Protein AF-A0A0N4ZZH9-F1 (afdb_monomer)

InterPro domains:
  IPR056005 Domain of unknown function DUF7583 [PF24486] (102-173)
  IPR056006 Domain of unknown function DUF7584 [PF24488] (18-101)

Foldseek 3Di:
DDDDDDDDQDAPAEAADDAAKDKDWDADQDPDDPVRRCVLQQPKKWKFWWFQDPNGTHTDPDHTDIDRTIDIDHGWTKIKIWDWDQDPVRDTDIDIHIYTHHHPDPDDDDDDDDDDDDPVNDQDKDKDFQRPDRHHGDQWDDDDPDIDGCVVADCVQDDDPQWHHPNGIITGHGDDPDD

Mean predicted aligned error: 9.46 Å

Radius of gyration: 22.18 Å; Cα contacts (8 Å, |Δi|>4): 316; chains: 1; bounding box: 50×29×71 Å

Sequence (179 aa):
MLVEVAKSGGIKAKSLVKEGENKLSFKLVGQGSQDLINFYQGEKVLIKKMLYRNGKAEVKEENGIEASEDFIVSGYEILEISYKSLTTNRNYKDVKEVVFFGPVDKDIELEKHLINITAADVPYQLRCSYTKLDYAYLYEVKADDEVMEVKKLATDGAVVGNFRRSGDLVLYKPVDVYK

pLDDT: mean 81.06, std 15.25, range [26.48, 96.12]

Organism: Parastrongyloides trichosuri (NCBI:txid131310)

Secondary structure (DSSP, 8-state):
--PPP-SSSS--EEEEE-SSEEEEE-----SS-GGGTTTTTT--EEEEEEEEETTEEEE-SSPPEEESSEEEEESSEEEEEEEEEEPTTS-EEEEEEEEEEEESSSSPPPPPPP----TTSTT---EEETTSSSS----EEEETTEEEEGGGS-TEEEEETTEEEETTEEEEPPP----

Nearest PDB structures (foldseek):
  3bcf-assembly1_A  TM=3.889E-01  e=9.534E-01  Halothermothrix orenii H 168
  7jgt-assembly1_A  TM=3.362E-01  e=5.537E-01  Caldanaerobacter subterraneus subsp. tengcongensis MB4
  8q6t-assembly1_P  TM=2.395E-01  e=1.555E+00  Mus musculus
  4aq1-assembly2_A-3  TM=2.913E-01  e=3.328E+00  Geobacillus stearothermophilus
  7ndg-assembly1_H  TM=2.607E-01  e=3.917E+00  Mus musculus

Solvent-accessible surface area (backbone atoms only — not comparable to full-atom values): 10945 Å² total; per-residue (Å²): 137,87,80,80,93,69,97,63,80,57,77,73,44,79,45,69,42,66,87,44,80,43,82,44,77,58,74,60,63,47,85,90,50,82,87,29,49,60,71,44,64,75,48,62,32,43,35,33,54,29,32,32,52,98,94,40,61,41,79,49,99,64,88,59,47,78,35,50,46,57,52,76,40,76,33,64,40,28,35,39,41,29,38,74,42,77,42,98,84,76,44,76,42,85,43,80,45,32,37,32,32,36,58,74,57,91,80,72,83,73,89,82,81,87,78,90,83,53,84,84,52,69,59,55,58,52,70,45,59,35,63,80,42,53,62,41,57,56,60,63,50,74,56,94,92,47,75,43,57,46,86,78,43,48,50,86,48,51,73,56,89,64,34,27,14,48,70,55,37,39,31,44,57,58,51,81,72,85,125

Structure (mmCIF, N/CA/C/O backbone):
data_AF-A0A0N4ZZH9-F1
#
_entry.id   AF-A0A0N4ZZH9-F1
#
loop_
_atom_site.group_PDB
_atom_site.id
_atom_site.type_symbol
_atom_site.label_atom_i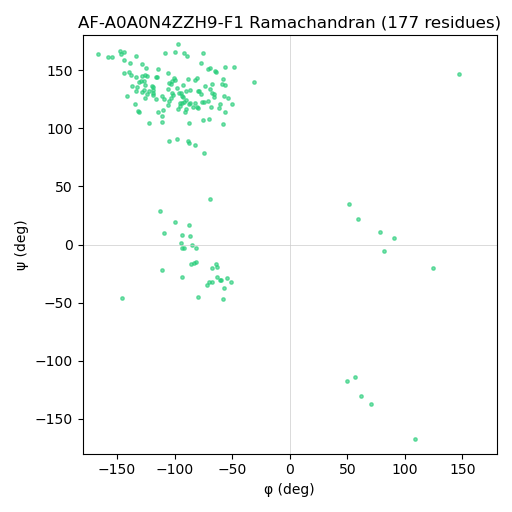d
_atom_site.label_alt_id
_atom_site.label_comp_id
_atom_site.label_asym_id
_atom_site.label_entity_id
_atom_site.label_seq_id
_atom_site.pdbx_PDB_ins_code
_atom_site.Cartn_x
_atom_site.Cartn_y
_atom_site.Cartn_z
_atom_site.occupancy
_atom_site.B_iso_or_equiv
_atom_site.auth_seq_id
_atom_site.auth_comp_id
_atom_site.auth_asym_id
_atom_site.auth_atom_id
_atom_site.pdbx_PDB_model_num
ATOM 1 N N . MET A 1 1 ? -18.854 -2.574 10.798 1.00 27.94 1 MET A N 1
ATOM 2 C CA . MET A 1 1 ? -18.577 -3.945 10.327 1.00 27.94 1 MET A CA 1
ATOM 3 C C . MET A 1 1 ? -17.226 -4.324 10.901 1.00 27.94 1 MET A C 1
ATOM 5 O O . MET A 1 1 ? -16.240 -3.743 10.489 1.00 27.94 1 MET A O 1
ATOM 9 N N . LEU A 1 2 ? -17.215 -5.170 11.929 1.00 30.42 2 LEU A N 1
ATOM 10 C CA . LEU A 1 2 ? -16.014 -5.696 12.582 1.00 30.42 2 LEU A CA 1
ATOM 11 C C . LEU A 1 2 ? -15.977 -7.175 12.214 1.00 30.42 2 LEU A C 1
ATOM 13 O O . LEU A 1 2 ? -16.827 -7.934 12.682 1.00 30.42 2 LEU A O 1
ATOM 17 N N . VAL A 1 3 ? -15.078 -7.546 11.303 1.00 30.09 3 VAL A N 1
ATOM 18 C CA . VAL A 1 3 ? -14.871 -8.946 10.928 1.00 30.09 3 VAL A CA 1
ATOM 19 C C . VAL A 1 3 ? -13.672 -9.482 11.693 1.00 30.09 3 VAL A C 1
ATOM 21 O O . VAL A 1 3 ? -12.640 -8.836 11.851 1.00 30.09 3 VAL A O 1
ATOM 24 N N . GLU A 1 4 ? -13.903 -10.673 12.216 1.00 30.67 4 GLU A N 1
ATOM 25 C CA . GLU A 1 4 ? -13.084 -11.471 13.102 1.00 30.67 4 GLU A CA 1
ATOM 26 C C . GLU A 1 4 ? -11.615 -11.636 12.689 1.00 30.67 4 GLU A C 1
ATOM 28 O O . GLU A 1 4 ? -11.218 -11.634 11.525 1.00 30.67 4 GLU A O 1
ATOM 33 N N . VAL A 1 5 ? -10.823 -11.837 13.736 1.00 42.22 5 VAL A N 1
ATOM 34 C CA . VAL A 1 5 ? -9.387 -12.082 13.782 1.00 42.22 5 VAL A CA 1
ATOM 35 C C . VAL A 1 5 ? -8.946 -13.194 12.823 1.00 42.22 5 VAL A C 1
ATOM 37 O O . VAL A 1 5 ? -9.275 -14.360 13.018 1.00 42.22 5 VAL A O 1
ATOM 40 N N . ALA A 1 6 ? -8.047 -12.861 11.894 1.00 26.48 6 ALA A N 1
ATOM 41 C CA . ALA A 1 6 ? -7.141 -13.825 11.275 1.00 26.48 6 ALA A CA 1
ATOM 42 C C . ALA A 1 6 ? -5.680 -13.405 11.492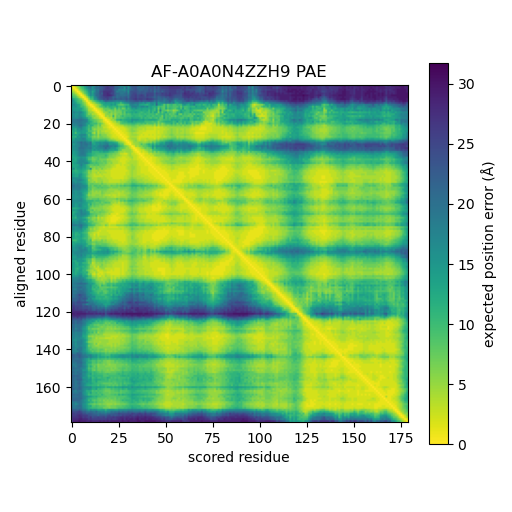 1.00 26.48 6 ALA A C 1
ATOM 44 O O . ALA A 1 6 ? -5.292 -12.248 11.305 1.00 26.48 6 ALA A O 1
ATOM 45 N N . LYS A 1 7 ? -4.866 -14.373 11.925 1.00 35.69 7 LYS A N 1
ATOM 46 C CA . LYS A 1 7 ? -3.406 -14.278 12.005 1.00 35.69 7 LYS A CA 1
ATOM 47 C C . LYS A 1 7 ? -2.833 -14.052 10.604 1.00 35.69 7 LYS A C 1
ATOM 49 O O . LYS A 1 7 ? -2.955 -14.932 9.761 1.00 35.69 7 LYS A O 1
ATOM 54 N N . SER A 1 8 ? -2.183 -12.910 10.401 1.00 35.81 8 SER A N 1
ATOM 55 C CA . SER A 1 8 ? -1.083 -12.612 9.458 1.00 35.81 8 SER A CA 1
ATOM 56 C C . SER A 1 8 ? -1.205 -11.159 8.991 1.00 35.81 8 SER A C 1
ATOM 58 O O . SER A 1 8 ? -2.308 -10.629 8.908 1.00 35.81 8 SER A O 1
ATOM 60 N N . GLY A 1 9 ? -0.077 -10.490 8.737 1.00 39.41 9 GLY A N 1
ATOM 61 C CA . GLY A 1 9 ? 0.004 -9.086 8.299 1.00 39.41 9 GLY A CA 1
ATOM 62 C C . GLY A 1 9 ? -0.512 -8.820 6.877 1.00 39.41 9 GLY A C 1
ATOM 63 O O . GLY A 1 9 ? 0.118 -8.078 6.132 1.00 39.41 9 GLY A O 1
ATOM 64 N N . GLY A 1 10 ? -1.605 -9.471 6.476 1.00 53.31 10 GLY A N 1
ATOM 65 C CA . GLY A 1 10 ? -2.299 -9.251 5.211 1.00 53.31 10 GLY A CA 1
ATOM 66 C C . GLY A 1 10 ? -3.425 -8.221 5.333 1.00 53.31 10 GLY A C 1
ATOM 67 O O . GLY A 1 10 ? -3.873 -7.890 6.431 1.00 53.31 10 GLY A O 1
ATOM 68 N N . ILE A 1 11 ? -3.891 -7.729 4.183 1.00 54.34 11 ILE A N 1
ATOM 69 C CA . ILE A 1 11 ? -5.072 -6.862 4.074 1.00 54.34 11 ILE A CA 1
ATOM 70 C C . ILE A 1 11 ? -6.289 -7.634 4.601 1.00 54.34 11 ILE A C 1
ATOM 72 O O . ILE A 1 11 ? -6.612 -8.703 4.085 1.00 54.34 11 ILE A O 1
ATOM 76 N N . LYS A 1 12 ? -6.954 -7.098 5.630 1.00 63.47 12 LYS A N 1
ATOM 77 C CA . LYS A 1 12 ? -8.096 -7.739 6.303 1.00 63.47 12 LYS A CA 1
ATOM 78 C C . LYS A 1 12 ? -9.440 -7.299 5.736 1.00 63.47 12 LYS A C 1
ATOM 80 O O . LYS A 1 12 ? -10.389 -8.076 5.753 1.00 63.47 12 LYS A O 1
ATOM 85 N N . ALA A 1 13 ? -9.508 -6.084 5.199 1.00 73.88 13 ALA A N 1
ATOM 86 C CA . ALA A 1 13 ? -10.702 -5.560 4.555 1.00 73.88 13 ALA A CA 1
ATOM 87 C C . ALA A 1 13 ? -10.352 -4.816 3.264 1.00 73.88 13 ALA A C 1
ATOM 89 O O . ALA A 1 13 ? -9.313 -4.161 3.162 1.00 73.88 13 ALA A O 1
ATOM 90 N N . LYS A 1 14 ? -11.243 -4.905 2.274 1.00 69.88 14 LYS A N 1
ATOM 91 C CA . LYS A 1 14 ? -11.172 -4.122 1.040 1.00 69.88 14 LYS A CA 1
ATOM 92 C C . LYS A 1 14 ? -12.392 -3.214 0.972 1.00 69.88 14 LYS A C 1
ATOM 94 O O . LYS A 1 14 ? -13.518 -3.702 1.026 1.00 69.88 14 LYS A O 1
ATOM 99 N N . SER A 1 15 ? -12.151 -1.920 0.821 1.00 78.06 15 SER A N 1
ATOM 100 C CA . SER A 1 15 ? -13.175 -0.926 0.521 1.00 78.06 15 SER A CA 1
ATOM 101 C C . SER A 1 15 ? -12.893 -0.326 -0.851 1.00 78.06 15 SER A C 1
ATOM 103 O O . SER A 1 15 ? -11.735 -0.195 -1.245 1.00 78.06 15 SER A O 1
ATOM 105 N N . LEU A 1 16 ? -13.943 -0.011 -1.601 1.00 78.00 16 LEU A N 1
ATOM 106 C CA . LEU A 1 16 ? -13.824 0.577 -2.931 1.00 78.00 16 LEU A CA 1
ATOM 107 C C . LEU A 1 16 ? -14.098 2.073 -2.827 1.00 78.00 16 LEU A C 1
ATOM 109 O O . LEU A 1 16 ? -15.122 2.471 -2.272 1.00 78.00 16 LEU A O 1
ATOM 113 N N . VAL A 1 17 ? -13.193 2.887 -3.359 1.00 78.25 17 VAL A N 1
ATOM 114 C CA . VAL A 1 17 ? -13.306 4.350 -3.353 1.00 78.25 17 VAL A CA 1
ATOM 115 C C . VAL A 1 17 ? -13.120 4.903 -4.760 1.00 78.25 17 VAL A C 1
ATOM 117 O O . VAL A 1 17 ? -12.503 4.264 -5.614 1.00 78.25 17 VAL A O 1
ATOM 120 N N . LYS A 1 18 ? -13.682 6.087 -5.015 1.00 74.31 18 LYS A N 1
ATOM 121 C CA . LYS A 1 18 ? -13.389 6.838 -6.240 1.00 74.31 18 LYS A CA 1
ATOM 122 C C . LYS A 1 18 ? -12.029 7.513 -6.104 1.00 74.31 18 LYS A C 1
ATOM 124 O O . LYS A 1 18 ? -11.580 7.784 -4.992 1.00 74.31 18 LYS A O 1
ATOM 129 N N . GLU A 1 19 ? -11.400 7.816 -7.231 1.00 73.38 19 GLU A N 1
ATOM 130 C CA . GLU A 1 19 ? -10.203 8.650 -7.240 1.00 73.38 19 GLU A CA 1
ATOM 131 C C . GLU A 1 19 ? -10.502 10.035 -6.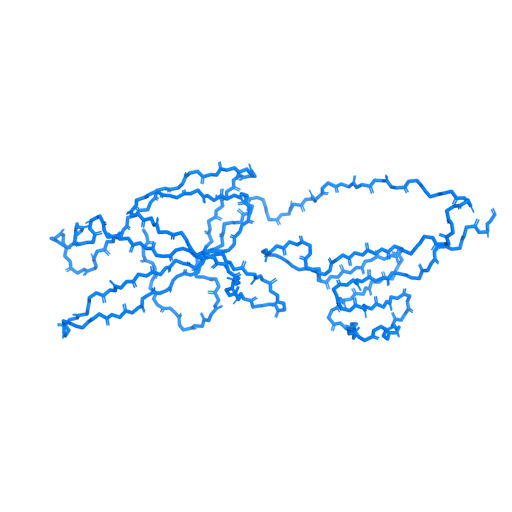632 1.00 73.38 19 GLU A C 1
ATOM 133 O O . GLU A 1 19 ? -11.565 10.611 -6.876 1.00 73.38 19 GLU A O 1
ATOM 138 N N . GLY A 1 20 ? -9.581 10.545 -5.809 1.00 77.88 20 GLY A N 1
ATOM 139 C CA . GLY A 1 20 ? -9.734 11.801 -5.067 1.00 77.88 20 GLY A CA 1
ATOM 140 C C . GLY A 1 20 ? -9.935 11.618 -3.559 1.00 77.88 20 GLY A C 1
ATOM 141 O O . GLY A 1 20 ? -9.689 10.549 -2.999 1.00 77.88 20 GLY A O 1
ATOM 142 N N . GLU A 1 21 ? -10.342 12.687 -2.878 1.00 84.94 21 GLU A N 1
ATOM 143 C CA . GLU A 1 21 ? -10.548 12.680 -1.427 1.00 84.94 21 GLU A CA 1
ATOM 144 C C . GLU A 1 21 ? -11.921 12.115 -1.062 1.00 84.94 21 GLU A C 1
ATOM 146 O O . GLU A 1 21 ? -12.963 12.635 -1.464 1.00 84.94 21 GLU A O 1
ATOM 151 N N . ASN A 1 22 ? -11.925 11.051 -0.260 1.00 84.75 22 ASN A N 1
ATOM 152 C CA . ASN A 1 22 ? -13.138 10.408 0.224 1.00 84.75 22 ASN A CA 1
ATOM 153 C C . ASN A 1 22 ? -13.211 10.577 1.743 1.00 84.75 22 ASN A C 1
ATOM 155 O O . ASN A 1 22 ? -12.390 10.020 2.473 1.00 84.75 22 ASN A O 1
ATOM 159 N N . LYS A 1 23 ? -14.200 11.334 2.231 1.00 89.44 23 LYS A N 1
ATOM 160 C CA . LYS A 1 23 ? -14.500 11.396 3.665 1.00 89.44 23 LYS A CA 1
ATOM 161 C C . LYS A 1 23 ? -15.234 10.119 4.073 1.00 89.44 23 LYS A C 1
ATOM 163 O O . LYS A 1 23 ? -16.291 9.816 3.521 1.00 89.44 23 LYS A O 1
ATOM 168 N N . LEU A 1 24 ? -14.686 9.395 5.041 1.00 87.81 24 LEU A N 1
ATOM 169 C CA . LEU A 1 24 ? -15.258 8.161 5.564 1.00 87.81 24 LEU A CA 1
ATOM 170 C C . LEU A 1 24 ? -15.565 8.304 7.046 1.00 87.81 24 LEU A C 1
ATOM 172 O O . LEU A 1 24 ? -14.737 8.793 7.811 1.00 87.81 24 LEU A O 1
ATOM 176 N N . SER A 1 25 ? -16.736 7.807 7.430 1.00 86.75 25 SER A N 1
ATOM 177 C CA . SER A 1 25 ? -17.152 7.692 8.822 1.00 86.75 25 SER A CA 1
ATOM 178 C C . SER A 1 25 ? -16.993 6.253 9.296 1.00 86.75 25 SER A C 1
ATOM 180 O O . SER A 1 25 ? -17.306 5.304 8.569 1.00 86.75 25 SER A O 1
ATOM 182 N N . PHE A 1 26 ? -16.548 6.074 10.533 1.00 86.06 26 PHE A N 1
ATOM 183 C CA . PHE A 1 26 ? -16.433 4.778 11.184 1.00 86.06 26 PHE A CA 1
ATOM 184 C C . PHE A 1 26 ? -17.010 4.829 12.600 1.00 86.06 26 PHE A C 1
ATOM 186 O O . PHE A 1 26 ? -17.205 5.886 13.193 1.00 86.06 26 PHE A O 1
ATOM 193 N N . LYS A 1 27 ? -17.300 3.649 13.149 1.00 85.25 27 LYS A N 1
ATOM 194 C CA . LYS A 1 27 ? -17.727 3.490 14.539 1.00 85.25 27 LYS A CA 1
ATOM 195 C C . LYS A 1 27 ? -17.101 2.231 15.119 1.00 85.25 27 LYS A C 1
ATOM 197 O O . LYS A 1 27 ? -17.260 1.148 14.552 1.00 85.25 27 LYS A O 1
ATOM 202 N N . LEU A 1 28 ? -16.438 2.371 16.265 1.00 83.50 28 LEU A N 1
ATOM 203 C CA . LEU A 1 28 ? -16.031 1.237 17.087 1.00 83.50 28 LEU A CA 1
ATOM 204 C C . LEU A 1 28 ? -17.246 0.713 17.858 1.00 83.50 28 LEU A C 1
ATOM 206 O O . LEU A 1 28 ? -17.963 1.476 18.503 1.00 83.50 28 LEU A O 1
ATOM 210 N N . VAL A 1 29 ? -17.488 -0.594 17.782 1.00 81.06 29 VAL A N 1
ATOM 211 C CA . VAL A 1 29 ? -18.639 -1.245 18.422 1.00 81.06 29 VAL A CA 1
ATOM 212 C C . VAL A 1 29 ? -18.124 -2.377 19.301 1.00 81.06 29 VAL A C 1
ATOM 214 O O . VAL A 1 29 ? -17.389 -3.242 18.825 1.00 81.06 29 VAL A O 1
ATOM 217 N N . GLY A 1 30 ? -18.498 -2.379 20.582 1.00 72.50 30 GLY A N 1
ATOM 218 C CA . GLY A 1 30 ? -18.202 -3.495 21.477 1.00 72.50 30 GLY A CA 1
ATOM 219 C C . GLY A 1 30 ? -19.025 -4.730 21.098 1.00 72.50 30 GLY A C 1
ATOM 220 O O . GLY A 1 30 ? -20.228 -4.628 20.862 1.00 72.50 30 GLY A O 1
ATOM 221 N N . GLN A 1 31 ? -18.393 -5.903 21.033 1.00 67.88 31 GLN A N 1
ATOM 222 C CA . GLN A 1 31 ? -19.112 -7.172 20.884 1.00 67.88 31 GLN A CA 1
ATOM 223 C C . GLN A 1 31 ? -19.656 -7.641 22.243 1.00 67.88 31 GLN A C 1
ATOM 225 O O . GLN A 1 31 ? -18.976 -7.505 23.257 1.00 67.88 31 GLN A O 1
ATOM 230 N N . GLY A 1 32 ? -20.852 -8.240 22.259 1.00 63.94 32 GLY A N 1
ATOM 231 C CA . GLY A 1 32 ? -21.341 -9.021 23.406 1.00 63.94 32 GLY A CA 1
ATOM 232 C C . GLY A 1 32 ? -22.692 -8.612 24.002 1.00 63.94 32 GLY A C 1
ATOM 233 O O . GLY A 1 32 ? -23.319 -9.456 24.633 1.00 63.94 32 GLY A O 1
ATOM 234 N N . SER A 1 33 ? -23.185 -7.385 23.786 1.00 63.88 33 SER A N 1
ATOM 235 C CA . SER A 1 33 ? -24.563 -6.975 24.133 1.00 63.88 33 SER A CA 1
ATOM 236 C C . SER A 1 33 ? -24.945 -5.634 23.486 1.00 63.88 33 SER A C 1
ATOM 238 O O . SER A 1 33 ? -24.073 -4.882 23.045 1.00 63.88 33 SER A O 1
ATOM 240 N N . GLN A 1 34 ? -26.246 -5.308 23.442 1.00 70.44 34 GLN A N 1
ATOM 241 C CA . GLN A 1 34 ? -26.728 -3.987 22.997 1.00 70.44 34 GLN A CA 1
ATOM 242 C C . GLN A 1 34 ? -26.176 -2.840 23.858 1.00 70.44 34 GLN A C 1
ATOM 244 O O . GLN A 1 34 ? -25.918 -1.758 23.333 1.00 70.44 34 GLN A O 1
ATOM 249 N N . ASP A 1 35 ? -25.910 -3.092 25.141 1.00 74.25 35 ASP A N 1
ATOM 250 C CA . ASP A 1 35 ? -25.397 -2.089 26.083 1.00 74.25 35 ASP A CA 1
ATOM 251 C C . ASP A 1 35 ? -23.962 -1.637 25.756 1.00 74.25 35 ASP A C 1
ATOM 253 O O . ASP A 1 35 ? -23.535 -0.557 26.158 1.00 74.25 35 ASP A O 1
ATOM 257 N N . LEU A 1 36 ? -23.210 -2.437 24.991 1.00 74.62 36 LEU A N 1
ATOM 258 C CA . LEU A 1 36 ? -21.816 -2.158 24.628 1.00 74.62 36 LEU A CA 1
ATOM 259 C C . LEU A 1 36 ? -21.663 -1.443 23.276 1.00 74.62 36 LEU A C 1
ATOM 261 O O . LEU A 1 36 ? -20.542 -1.130 22.864 1.00 74.62 36 LEU A O 1
ATOM 265 N N . ILE A 1 37 ? -22.770 -1.132 22.590 1.00 79.00 37 ILE A N 1
ATOM 266 C CA . ILE A 1 37 ? -22.753 -0.487 21.264 1.00 79.00 37 ILE A CA 1
ATOM 267 C C . ILE A 1 37 ? -22.076 0.891 21.286 1.00 79.00 37 ILE A C 1
ATOM 269 O O . ILE A 1 37 ? -21.480 1.295 20.286 1.00 79.00 37 ILE A O 1
ATOM 273 N N . ASN A 1 38 ? -22.154 1.601 22.413 1.00 83.12 38 ASN A N 1
ATOM 274 C CA . ASN A 1 38 ? -21.557 2.927 22.593 1.00 83.12 38 ASN A CA 1
ATOM 275 C C . ASN A 1 38 ? -20.348 2.914 23.540 1.00 83.12 38 ASN A C 1
ATOM 277 O O . ASN A 1 38 ? -19.854 3.975 23.901 1.00 83.12 38 ASN A O 1
ATOM 281 N N . PHE A 1 39 ? -19.850 1.735 23.931 1.00 83.25 39 PHE A N 1
ATOM 282 C CA . PHE A 1 39 ? -18.738 1.619 24.880 1.00 83.25 39 PHE A CA 1
ATOM 283 C C . PHE A 1 39 ? -17.476 2.363 24.410 1.00 83.25 39 PHE A C 1
ATOM 285 O O . PHE A 1 39 ? -16.788 2.975 25.215 1.00 83.25 39 PHE A O 1
ATOM 292 N N . TYR A 1 40 ? -17.202 2.337 23.103 1.00 85.38 40 TYR A N 1
ATOM 293 C CA . TYR A 1 40 ? -16.061 3.014 22.476 1.00 85.38 40 TYR A CA 1
ATOM 294 C C . TYR A 1 40 ? -16.440 4.355 21.825 1.00 85.38 40 TYR A C 1
ATOM 296 O O . TYR A 1 40 ? -15.744 4.831 20.930 1.00 85.38 40 TYR A O 1
ATOM 304 N N . GLN A 1 41 ? -17.573 4.954 22.198 1.00 86.69 41 GLN A N 1
ATOM 305 C CA . GLN A 1 41 ? -17.991 6.220 21.601 1.00 86.69 41 GLN A CA 1
ATOM 306 C C . GLN A 1 41 ? -17.010 7.342 21.974 1.00 86.69 41 GLN A C 1
ATOM 308 O O . GLN A 1 41 ? -16.741 7.570 23.149 1.00 86.69 41 GLN A O 1
ATOM 313 N N . GLY A 1 42 ? -16.493 8.048 20.965 1.00 86.00 42 GLY A N 1
ATOM 314 C CA . GLY A 1 42 ? -15.511 9.125 21.137 1.00 86.00 42 GLY A CA 1
ATOM 315 C C . GLY A 1 42 ? -14.060 8.655 21.284 1.00 86.00 42 GLY A C 1
ATOM 316 O O . GLY A 1 42 ? -13.156 9.490 21.287 1.00 86.00 42 GLY A O 1
ATOM 317 N N . GLU A 1 43 ? -13.815 7.344 21.361 1.00 89.12 43 GLU A N 1
ATOM 318 C CA . GLU A 1 43 ? -12.460 6.798 21.406 1.00 89.12 43 GLU A CA 1
ATOM 319 C C . GLU A 1 43 ? -11.730 7.030 20.086 1.00 89.12 43 GLU A C 1
ATOM 321 O O . GLU A 1 43 ? -12.286 6.869 18.997 1.00 89.12 43 GLU A O 1
ATOM 326 N N . LYS A 1 44 ? -10.455 7.403 20.193 1.00 93.25 44 LYS A N 1
ATOM 327 C CA . LYS A 1 44 ? -9.611 7.663 19.032 1.00 93.25 44 LYS A CA 1
ATOM 328 C C . LYS A 1 44 ? -8.932 6.389 18.552 1.00 93.25 44 LYS A C 1
ATOM 330 O O . LYS A 1 44 ? -8.439 5.582 19.340 1.00 93.25 44 LYS A O 1
ATOM 335 N N . VAL A 1 45 ? -8.828 6.266 17.238 1.00 94.06 45 VAL A N 1
ATOM 336 C CA . VAL A 1 45 ? -7.987 5.287 16.556 1.00 94.06 45 VAL A CA 1
ATOM 337 C C . VAL A 1 45 ? -6.771 5.987 15.971 1.00 94.06 45 VAL A C 1
ATOM 339 O O . VAL A 1 45 ? -6.855 7.141 15.552 1.00 94.06 45 VAL A O 1
ATOM 342 N N . LEU A 1 46 ? -5.650 5.276 15.917 1.00 96.12 46 LEU A N 1
ATOM 343 C CA . LEU A 1 46 ? -4.453 5.693 15.201 1.00 96.12 46 LEU A CA 1
ATOM 344 C C . LEU A 1 46 ? -4.460 5.060 13.810 1.00 96.12 46 LEU A C 1
ATOM 346 O O . LEU A 1 46 ? -4.474 3.834 13.685 1.00 96.12 46 LEU A O 1
ATOM 350 N N . ILE A 1 47 ? -4.413 5.904 12.786 1.00 95.31 47 ILE A N 1
ATOM 351 C CA . ILE A 1 47 ? -4.423 5.534 11.372 1.00 95.31 47 ILE A CA 1
ATOM 352 C C . ILE A 1 47 ? -3.040 5.813 10.791 1.00 95.31 47 ILE A C 1
ATOM 354 O O . ILE A 1 47 ? -2.537 6.933 10.890 1.00 95.31 47 ILE A O 1
ATOM 358 N N . LYS A 1 48 ? -2.418 4.808 10.174 1.00 95.75 48 LYS A N 1
ATOM 359 C CA . LYS A 1 48 ? -1.128 4.941 9.483 1.00 95.75 48 LYS A CA 1
ATOM 360 C C . LYS A 1 48 ? -1.219 4.433 8.058 1.00 95.75 48 LYS A C 1
ATOM 362 O O . LYS A 1 48 ? -1.822 3.387 7.822 1.00 95.75 48 LYS A O 1
ATOM 367 N N . LYS A 1 49 ? -0.568 5.122 7.121 1.00 95.50 49 LYS A N 1
ATOM 368 C CA . LYS A 1 49 ? -0.433 4.616 5.754 1.00 95.50 49 LYS A CA 1
ATOM 369 C C . LYS A 1 49 ? 0.528 3.439 5.704 1.00 95.50 49 LYS A 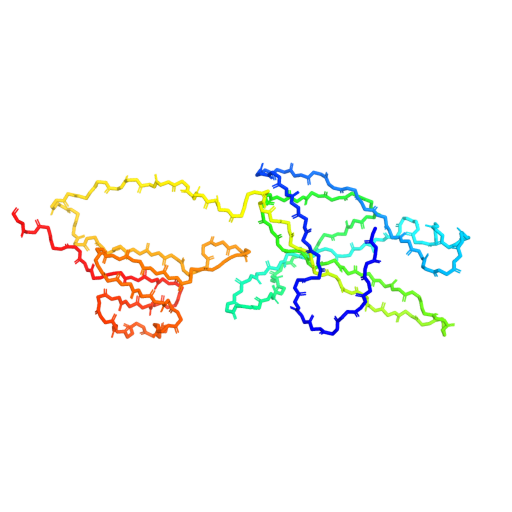C 1
ATOM 371 O O . LYS A 1 49 ? 1.464 3.324 6.500 1.00 95.50 49 LYS A O 1
ATOM 376 N N . MET A 1 50 ? 0.285 2.559 4.747 1.00 95.00 50 MET A N 1
ATOM 377 C CA . MET A 1 50 ? 1.109 1.395 4.472 1.00 95.00 50 MET A CA 1
ATOM 378 C C . MET A 1 50 ? 1.568 1.382 3.016 1.00 95.00 50 MET A C 1
ATOM 380 O O . MET A 1 50 ? 0.890 1.881 2.119 1.00 95.00 50 MET A O 1
ATOM 384 N N . LEU A 1 51 ? 2.719 0.756 2.802 1.00 93.62 51 LEU A N 1
ATOM 385 C CA . LEU A 1 51 ? 3.306 0.446 1.510 1.00 93.62 51 LEU A CA 1
ATOM 386 C C . LEU A 1 51 ? 3.036 -1.019 1.170 1.00 93.62 51 LEU A C 1
ATOM 388 O O . LEU A 1 51 ? 3.115 -1.874 2.047 1.00 93.62 51 LEU A O 1
ATOM 392 N N . TYR A 1 52 ? 2.786 -1.336 -0.098 1.00 91.12 52 TYR A N 1
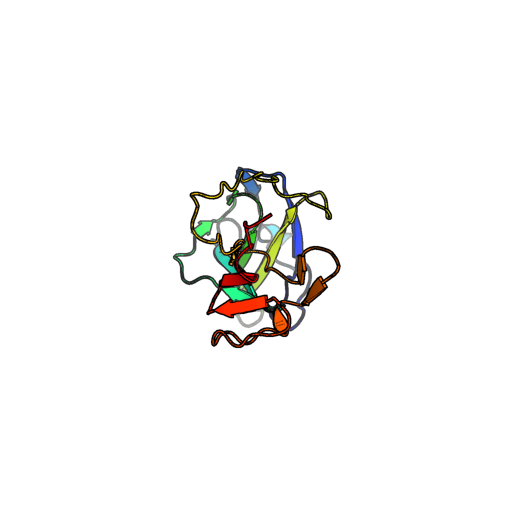ATOM 393 C CA . TYR A 1 52 ? 2.676 -2.708 -0.584 1.00 91.12 52 TYR A CA 1
ATOM 394 C C . TYR A 1 52 ? 3.852 -3.063 -1.481 1.00 91.12 52 TYR A C 1
ATOM 396 O O . TYR A 1 52 ? 3.993 -2.547 -2.593 1.00 91.12 52 TYR A O 1
ATOM 404 N N . ARG A 1 53 ? 4.718 -3.952 -1.002 1.00 84.88 53 ARG A N 1
ATOM 405 C CA . ARG A 1 53 ? 5.967 -4.326 -1.669 1.00 84.88 53 ARG A CA 1
ATOM 406 C C . ARG A 1 53 ? 6.146 -5.830 -1.594 1.00 84.88 53 ARG A C 1
ATOM 408 O O . ARG A 1 53 ? 5.929 -6.430 -0.549 1.00 84.88 53 ARG A O 1
ATOM 415 N N . ASN A 1 54 ? 6.557 -6.452 -2.700 1.00 77.56 54 ASN A N 1
ATOM 416 C CA . ASN A 1 54 ? 6.897 -7.881 -2.735 1.00 77.56 54 ASN A CA 1
ATOM 417 C C . ASN A 1 54 ? 5.798 -8.796 -2.144 1.00 77.56 54 ASN A C 1
ATOM 419 O O . ASN A 1 54 ? 6.095 -9.791 -1.484 1.00 77.56 54 ASN A O 1
ATOM 423 N N . GLY A 1 55 ? 4.525 -8.440 -2.337 1.00 79.56 55 GLY A N 1
ATOM 424 C CA . GLY A 1 55 ? 3.388 -9.194 -1.802 1.00 79.56 55 GLY A CA 1
ATOM 425 C C . GLY A 1 55 ? 3.084 -8.978 -0.312 1.00 79.56 55 GLY A C 1
ATOM 426 O O . GLY A 1 55 ? 2.304 -9.741 0.255 1.00 79.56 55 GLY A O 1
ATOM 427 N N . LYS A 1 56 ? 3.697 -7.983 0.343 1.00 86.06 56 LYS A N 1
ATOM 428 C CA . LYS A 1 56 ? 3.499 -7.672 1.768 1.00 86.06 56 LYS A CA 1
ATOM 429 C C . LYS A 1 56 ? 3.157 -6.201 1.979 1.00 86.06 56 LYS A C 1
ATOM 431 O O . LYS A 1 56 ? 3.665 -5.339 1.267 1.00 86.06 56 LYS A O 1
ATOM 436 N N . ALA A 1 57 ? 2.302 -5.936 2.966 1.00 90.00 57 ALA A N 1
ATOM 437 C CA . ALA A 1 57 ? 1.994 -4.589 3.428 1.00 90.00 57 ALA A CA 1
ATOM 438 C C . ALA A 1 57 ? 2.892 -4.222 4.620 1.00 90.00 57 ALA A C 1
ATOM 440 O O . ALA A 1 57 ? 2.987 -4.986 5.581 1.00 90.00 57 ALA A O 1
ATOM 441 N N . GLU A 1 58 ? 3.523 -3.054 4.569 1.00 92.94 58 GLU A N 1
ATOM 442 C CA . GLU A 1 58 ? 4.451 -2.549 5.586 1.00 92.94 58 GLU A CA 1
ATOM 443 C C . GLU A 1 58 ? 4.048 -1.133 6.000 1.00 92.94 58 GLU A C 1
ATOM 445 O O . GLU A 1 58 ? 3.620 -0.342 5.166 1.00 92.94 58 GLU A O 1
ATOM 450 N N . VAL A 1 59 ? 4.147 -0.799 7.287 1.00 93.62 59 VAL A N 1
ATOM 451 C CA . VAL A 1 59 ? 3.791 0.544 7.772 1.00 93.62 59 VAL A CA 1
ATOM 452 C C . VAL A 1 59 ? 4.789 1.560 7.224 1.00 93.62 59 VAL A C 1
ATOM 454 O O . VAL A 1 59 ? 5.997 1.372 7.347 1.00 93.62 59 VAL A O 1
ATOM 457 N N . LYS A 1 60 ? 4.280 2.646 6.642 1.00 92.69 60 LYS A N 1
ATOM 458 C CA . LYS A 1 60 ? 5.104 3.756 6.170 1.00 92.69 60 LYS A CA 1
ATOM 459 C C . LYS A 1 60 ? 5.615 4.557 7.369 1.00 92.69 60 LYS A C 1
ATOM 461 O O . LYS A 1 60 ? 4.864 4.822 8.310 1.00 92.69 60 LYS A O 1
ATOM 466 N N . GLU A 1 61 ? 6.889 4.936 7.345 1.00 90.50 61 GLU A N 1
ATOM 467 C CA . GLU A 1 61 ? 7.498 5.761 8.393 1.00 90.50 61 GLU A CA 1
ATOM 468 C C . GLU A 1 61 ? 7.035 7.218 8.278 1.00 90.50 61 GLU A C 1
ATOM 470 O O . GLU A 1 61 ? 7.724 8.087 7.754 1.00 90.50 61 GLU A O 1
ATOM 475 N N . GLU A 1 62 ? 5.826 7.480 8.760 1.00 90.38 62 GLU A N 1
ATOM 476 C CA . GLU A 1 62 ? 5.244 8.814 8.853 1.00 90.38 62 GLU A CA 1
ATOM 477 C C . GLU A 1 62 ? 4.389 8.954 10.119 1.00 90.38 62 GLU A C 1
ATOM 479 O O . GLU A 1 62 ? 4.045 7.972 10.794 1.00 90.38 62 GLU A O 1
ATOM 484 N N . ASN A 1 63 ? 4.058 10.199 10.460 1.00 91.69 63 ASN A N 1
ATOM 485 C CA . ASN A 1 63 ? 3.146 10.476 11.560 1.00 91.69 63 ASN A CA 1
ATOM 486 C C . ASN A 1 63 ? 1.755 9.941 11.210 1.00 91.69 63 ASN A C 1
ATOM 488 O O . ASN A 1 63 ? 1.222 10.227 10.142 1.00 91.69 63 ASN A O 1
ATOM 492 N N . GLY A 1 64 ? 1.174 9.166 12.124 1.00 92.00 64 GLY A N 1
ATOM 493 C CA . GLY A 1 64 ? -0.205 8.719 11.983 1.00 92.00 64 GLY A CA 1
ATOM 494 C C . GLY A 1 64 ? -1.196 9.838 12.288 1.00 92.00 64 GLY A C 1
ATOM 495 O O . GLY A 1 64 ? -0.854 10.849 12.903 1.00 92.00 64 GLY A O 1
ATOM 496 N N . ILE A 1 65 ? -2.440 9.622 11.881 1.00 94.75 65 ILE A N 1
ATOM 497 C CA . ILE A 1 65 ? -3.564 10.511 12.163 1.00 94.75 65 ILE A CA 1
ATOM 498 C C . ILE A 1 65 ? -4.396 9.880 13.276 1.00 94.75 65 ILE A C 1
ATOM 500 O O . ILE A 1 65 ? -4.638 8.673 13.266 1.00 94.75 65 ILE A O 1
ATOM 504 N N . GLU A 1 66 ? -4.844 10.691 14.229 1.00 95.62 66 GLU A N 1
ATOM 505 C CA . GLU A 1 66 ? -5.848 10.275 15.203 1.00 95.62 66 GLU A CA 1
ATOM 506 C C . GLU A 1 66 ? -7.236 10.721 14.752 1.00 95.62 66 GLU A C 1
ATOM 508 O O . GLU A 1 66 ? -7.443 11.895 14.444 1.00 95.62 66 GLU A O 1
ATOM 513 N N . ALA A 1 67 ? -8.199 9.806 14.766 1.00 93.88 67 ALA A N 1
ATOM 514 C CA . ALA A 1 67 ? -9.591 10.098 14.442 1.00 93.88 67 ALA A CA 1
ATOM 515 C C . ALA A 1 67 ? -10.520 9.352 15.400 1.00 93.88 67 ALA A C 1
ATOM 517 O O . ALA A 1 67 ? -10.182 8.259 15.840 1.00 93.88 67 ALA A O 1
ATOM 518 N N . SER A 1 68 ? -11.685 9.912 15.719 1.00 90.94 68 SER A N 1
ATOM 519 C CA . SER A 1 68 ? -12.697 9.255 16.567 1.00 90.94 68 SER A CA 1
ATOM 520 C C . SER A 1 68 ? -13.963 8.848 15.812 1.00 90.94 68 SER A C 1
ATOM 522 O O . SER A 1 68 ? -14.692 7.976 16.274 1.00 90.94 68 SER A O 1
ATOM 524 N N . GLU A 1 69 ? -14.236 9.472 14.664 1.00 86.12 69 GLU A N 1
ATOM 525 C CA . GLU A 1 69 ? -15.479 9.264 13.904 1.00 86.12 69 GLU A CA 1
ATOM 526 C C . GLU A 1 69 ? -15.250 9.351 12.397 1.00 86.12 69 GLU A C 1
ATOM 528 O O . GLU A 1 69 ? -15.696 8.480 11.660 1.00 86.12 69 GLU A O 1
ATOM 533 N N . ASP A 1 70 ? -14.518 10.370 11.940 1.00 89.38 70 ASP A N 1
ATOM 534 C CA . ASP A 1 70 ? -14.303 10.642 10.522 1.00 89.38 70 ASP A CA 1
ATOM 535 C C . ASP A 1 70 ? -12.816 10.741 10.179 1.00 89.38 70 ASP A C 1
ATOM 537 O O . ASP A 1 70 ? -12.024 11.282 10.953 1.00 89.38 70 ASP A O 1
ATOM 541 N N . PHE A 1 71 ? -12.448 10.303 8.976 1.00 92.81 71 PHE A N 1
ATOM 542 C CA . PHE A 1 71 ? -11.139 10.570 8.379 1.00 92.81 71 PHE A CA 1
ATOM 543 C C . PHE A 1 71 ? -11.246 10.694 6.855 1.00 92.81 71 PHE A C 1
ATOM 545 O O . PHE A 1 71 ? -12.272 10.369 6.254 1.00 92.81 71 PHE A O 1
ATOM 552 N N . ILE A 1 72 ? -10.187 11.208 6.231 1.00 90.31 72 ILE A N 1
ATOM 553 C CA . ILE A 1 72 ? -10.094 11.379 4.780 1.00 90.31 72 ILE A CA 1
ATOM 554 C C . ILE A 1 72 ? -9.153 10.317 4.223 1.00 90.31 72 ILE A C 1
ATOM 556 O O . ILE A 1 72 ? -8.064 10.115 4.757 1.00 90.31 72 ILE A O 1
ATOM 560 N N . VAL A 1 73 ? -9.587 9.682 3.138 1.00 89.94 73 VAL A N 1
ATOM 561 C CA . VAL A 1 73 ? -8.772 8.797 2.306 1.00 89.94 73 VAL A CA 1
ATOM 562 C C . VAL A 1 73 ? -8.417 9.529 1.019 1.00 89.94 73 VAL A C 1
ATOM 564 O O . VAL A 1 73 ? -9.313 9.988 0.306 1.00 89.94 73 VAL A O 1
ATOM 567 N N . SER A 1 74 ? -7.124 9.644 0.721 1.00 87.19 74 SER 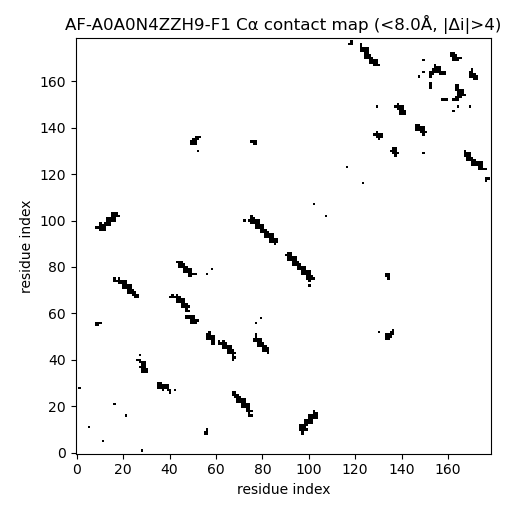A N 1
ATOM 568 C CA . SER A 1 74 ? -6.625 10.359 -0.462 1.00 87.19 74 SER A CA 1
ATOM 569 C C . SER A 1 74 ? -6.332 9.382 -1.603 1.00 87.19 74 SER A C 1
ATOM 571 O O . SER A 1 74 ? -5.222 8.870 -1.729 1.00 87.19 74 SER A O 1
ATOM 573 N N . GLY A 1 75 ? -7.327 9.138 -2.457 1.00 86.38 75 GLY A N 1
ATOM 574 C CA . GLY A 1 75 ? -7.227 8.216 -3.586 1.00 86.38 75 GLY A CA 1
ATOM 575 C C . GLY A 1 75 ? -7.155 6.758 -3.138 1.00 86.38 75 GLY A C 1
ATOM 576 O O . GLY A 1 75 ? -7.906 6.334 -2.262 1.00 86.38 75 GLY A O 1
ATOM 577 N N . TYR A 1 76 ? -6.270 5.983 -3.764 1.00 90.50 76 TYR A N 1
ATOM 578 C CA . TYR A 1 76 ? -6.058 4.587 -3.392 1.00 90.50 76 TYR A CA 1
ATOM 579 C C . TYR A 1 76 ? -4.916 4.474 -2.390 1.00 90.50 76 TYR A C 1
ATOM 581 O O . TYR A 1 76 ? -3.815 4.966 -2.632 1.00 90.50 76 TYR A O 1
ATOM 589 N N . GLU A 1 77 ? -5.164 3.807 -1.269 1.00 93.25 77 GLU A N 1
ATOM 590 C CA . GLU A 1 77 ? -4.175 3.642 -0.206 1.00 93.25 77 GLU A CA 1
ATOM 591 C C . GLU A 1 77 ? -4.491 2.438 0.683 1.00 93.25 77 GLU A C 1
ATOM 593 O O . GLU A 1 77 ? -5.606 1.913 0.712 1.00 93.25 77 GLU A O 1
ATOM 598 N N . ILE A 1 78 ? -3.475 1.976 1.407 1.00 94.38 78 ILE A N 1
ATOM 599 C CA . ILE A 1 78 ? -3.604 0.927 2.416 1.00 94.38 78 ILE A CA 1
ATOM 600 C C . ILE A 1 78 ? -3.386 1.586 3.770 1.00 94.38 78 ILE A C 1
ATOM 602 O O . ILE A 1 78 ? -2.379 2.266 3.963 1.00 94.38 78 ILE A O 1
ATOM 606 N N . LEU A 1 79 ? -4.314 1.377 4.698 1.00 94.56 79 LEU A N 1
ATOM 607 C CA . LEU A 1 79 ? -4.273 1.961 6.033 1.00 94.56 79 LEU A CA 1
ATOM 608 C C . LEU A 1 79 ? -4.217 0.863 7.096 1.00 94.56 79 LEU A C 1
ATOM 610 O O . LEU A 1 79 ? -5.011 -0.076 7.060 1.00 94.56 79 LEU A O 1
ATOM 614 N N . GLU A 1 80 ? -3.313 1.003 8.063 1.00 95.19 80 GLU A N 1
ATOM 615 C CA . GLU A 1 80 ? -3.390 0.311 9.350 1.00 95.19 80 GLU A CA 1
ATOM 616 C C . GLU A 1 80 ? -4.171 1.200 10.320 1.00 95.19 80 GLU A C 1
ATOM 618 O O . GLU A 1 80 ? -3.735 2.301 10.653 1.00 95.19 80 GLU A O 1
ATOM 623 N N . ILE A 1 81 ? -5.318 0.712 10.782 1.00 93.50 81 ILE A N 1
ATOM 624 C CA . ILE A 1 81 ? -6.137 1.337 11.817 1.00 93.50 81 ILE A CA 1
ATOM 625 C C . ILE A 1 81 ? -5.906 0.563 13.109 1.00 93.50 81 ILE A C 1
ATOM 627 O O . ILE A 1 81 ? -6.050 -0.662 13.150 1.00 93.50 81 ILE A O 1
ATOM 631 N N . SER A 1 82 ? -5.537 1.267 14.174 1.00 93.25 82 SER A N 1
ATOM 632 C CA . SER A 1 82 ? -5.201 0.651 15.453 1.00 93.25 82 SER A CA 1
ATOM 633 C C . SER A 1 82 ? -5.856 1.352 16.635 1.00 93.25 82 SER A C 1
ATOM 635 O O . SER A 1 82 ? -6.020 2.570 16.637 1.00 93.25 82 SER A O 1
ATOM 637 N N . TYR A 1 83 ? -6.257 0.576 17.639 1.00 90.44 83 TYR A N 1
ATOM 638 C CA . TYR A 1 83 ? -6.909 1.078 18.849 1.00 90.44 83 TYR A CA 1
ATOM 639 C C . TYR A 1 83 ? -6.691 0.126 20.025 1.00 90.44 83 TYR A C 1
ATOM 641 O O . TYR A 1 83 ? -6.370 -1.051 19.841 1.00 90.44 83 TYR A O 1
ATOM 649 N N . LYS A 1 84 ? -6.886 0.620 21.249 1.00 88.62 84 LYS A N 1
ATOM 650 C CA . LYS A 1 84 ? -6.792 -0.200 22.460 1.00 88.62 84 LYS A CA 1
ATOM 651 C C . LYS A 1 84 ? -8.156 -0.773 22.817 1.00 88.62 84 LYS A C 1
ATOM 653 O O . LYS A 1 84 ? -9.062 -0.051 23.215 1.00 88.62 84 LYS A O 1
ATOM 658 N N . SER A 1 85 ? -8.290 -2.090 22.725 1.00 85.94 85 SER A N 1
ATOM 659 C CA . SER A 1 85 ? -9.491 -2.805 23.152 1.00 85.94 85 SER A CA 1
ATOM 660 C C . SER A 1 85 ? -9.354 -3.264 24.597 1.00 85.94 85 SER A C 1
ATOM 662 O O . SER A 1 85 ? -8.325 -3.816 24.991 1.00 85.94 85 SER A O 1
ATOM 664 N N . LEU A 1 86 ? -10.421 -3.101 25.375 1.00 82.56 86 LEU A N 1
ATOM 665 C CA . LEU A 1 86 ? -10.524 -3.649 26.724 1.00 82.56 86 LEU A CA 1
ATOM 666 C C . LEU A 1 86 ? -10.900 -5.130 26.628 1.00 82.56 86 LEU A C 1
ATOM 668 O O . LEU A 1 86 ? -11.806 -5.505 25.890 1.00 82.56 86 LEU A O 1
ATOM 672 N N . THR A 1 87 ? -10.189 -5.977 27.362 1.00 77.75 87 THR A N 1
ATOM 673 C CA . THR A 1 87 ? -10.467 -7.417 27.436 1.00 77.75 87 THR A CA 1
ATOM 674 C C . THR A 1 87 ? -11.253 -7.768 28.694 1.00 77.75 87 THR A C 1
ATOM 676 O O . THR A 1 87 ? -11.288 -6.998 29.654 1.00 77.75 87 THR A O 1
ATOM 679 N N . THR A 1 88 ? -11.822 -8.975 28.734 1.00 75.00 88 THR A N 1
ATOM 680 C CA . THR A 1 88 ? -12.604 -9.497 29.870 1.00 75.00 88 THR A CA 1
ATOM 681 C C . THR A 1 88 ? -11.847 -9.440 31.203 1.00 75.00 88 THR A C 1
ATOM 683 O O . THR A 1 88 ? -12.449 -9.235 32.252 1.00 75.00 88 THR A O 1
ATOM 686 N N . ASN A 1 89 ? -10.514 -9.520 31.163 1.00 82.25 89 ASN A N 1
ATOM 687 C CA . ASN A 1 89 ? -9.647 -9.441 32.343 1.00 82.25 89 ASN A CA 1
ATOM 688 C C . ASN A 1 89 ? -9.261 -7.998 32.715 1.00 82.25 89 ASN A C 1
ATOM 690 O O . ASN A 1 89 ? -8.286 -7.795 33.431 1.00 82.25 89 ASN A O 1
ATOM 694 N N . ARG A 1 90 ? -9.985 -6.995 32.198 1.00 79.50 90 ARG A N 1
ATOM 695 C CA . ARG A 1 90 ? -9.738 -5.553 32.394 1.00 79.50 90 ARG A CA 1
ATOM 696 C C . ARG A 1 90 ? -8.366 -5.063 31.920 1.00 79.50 90 ARG A C 1
ATOM 698 O O . ARG A 1 90 ? -7.908 -4.004 32.331 1.00 79.50 90 ARG A O 1
ATOM 705 N N . ASN A 1 91 ? -7.734 -5.807 31.017 1.00 84.62 91 ASN A N 1
ATOM 706 C CA . ASN A 1 91 ? -6.477 -5.412 30.391 1.00 84.62 91 ASN A CA 1
ATOM 707 C C . ASN A 1 91 ? -6.734 -4.827 29.008 1.00 84.62 91 ASN A C 1
ATOM 709 O O . ASN A 1 91 ? -7.561 -5.360 28.262 1.00 84.62 91 ASN A O 1
ATOM 713 N N . TYR A 1 92 ? -5.987 -3.787 28.649 1.00 84.31 92 TYR A N 1
ATOM 714 C CA . TYR A 1 92 ? -5.994 -3.245 27.296 1.00 84.31 92 TYR A CA 1
ATOM 715 C C . TYR A 1 92 ? -5.071 -4.046 26.380 1.00 84.31 92 TYR A C 1
ATOM 717 O O . TYR A 1 92 ? -3.985 -4.464 26.784 1.00 84.31 92 TYR A O 1
ATOM 725 N N . LYS A 1 93 ? -5.507 -4.248 25.138 1.00 88.56 93 LYS A N 1
ATOM 726 C CA . LYS A 1 93 ? -4.706 -4.836 24.064 1.00 88.56 93 LYS A CA 1
ATOM 727 C C . LYS A 1 93 ? -4.795 -3.975 22.820 1.00 88.56 93 LYS A C 1
ATOM 729 O O . LYS A 1 93 ? -5.880 -3.516 22.474 1.00 88.56 93 LYS A O 1
ATOM 734 N N . ASP A 1 94 ? -3.673 -3.818 22.134 1.00 89.50 94 ASP A N 1
ATOM 735 C CA . ASP A 1 94 ? -3.658 -3.179 20.827 1.00 89.50 94 ASP A CA 1
ATOM 736 C C . ASP A 1 94 ? -4.315 -4.101 19.797 1.00 89.50 94 ASP A C 1
ATOM 738 O O . ASP A 1 94 ? -3.927 -5.260 19.612 1.00 89.50 94 ASP A O 1
ATOM 742 N N . VAL A 1 95 ? -5.335 -3.573 19.134 1.00 89.56 95 VAL A N 1
ATOM 743 C CA . VAL A 1 95 ? -5.997 -4.181 17.987 1.00 89.56 95 VAL A CA 1
ATOM 744 C C . VAL A 1 95 ? -5.549 -3.426 16.748 1.00 89.56 95 VAL A C 1
ATOM 746 O O . VAL A 1 95 ? -5.417 -2.205 16.776 1.00 89.56 95 VAL A O 1
ATOM 749 N N . LYS A 1 96 ? -5.287 -4.166 15.670 1.00 91.75 96 LYS A N 1
ATOM 750 C CA . LYS A 1 96 ? -4.839 -3.628 14.386 1.00 91.75 96 LYS A CA 1
ATOM 751 C C . LYS A 1 96 ? -5.630 -4.240 13.243 1.00 91.75 96 LYS A C 1
ATOM 753 O O . LYS A 1 96 ? -5.736 -5.472 13.139 1.00 91.75 96 LYS A O 1
ATOM 758 N N . GLU A 1 97 ? -6.111 -3.387 12.357 1.00 89.94 97 GLU A N 1
ATOM 759 C CA . GLU A 1 97 ? -6.827 -3.759 11.149 1.00 89.94 97 GLU A CA 1
ATOM 760 C C . GLU A 1 97 ? -6.198 -3.077 9.939 1.00 89.94 97 GLU A C 1
ATOM 762 O O . GLU A 1 97 ? -5.932 -1.883 9.964 1.00 89.94 97 GLU A O 1
ATOM 767 N N . VAL A 1 98 ? -5.928 -3.855 8.891 1.00 92.19 98 VAL A N 1
ATOM 768 C CA . VAL A 1 98 ? -5.356 -3.341 7.646 1.00 92.19 98 VAL A CA 1
ATOM 769 C C . VAL A 1 98 ? -6.456 -3.307 6.602 1.00 92.19 98 VAL A C 1
ATOM 771 O O . VAL A 1 98 ? -7.021 -4.353 6.266 1.00 92.19 98 VAL A O 1
ATOM 774 N N . VAL A 1 99 ? -6.744 -2.119 6.084 1.00 91.62 99 VAL A N 1
ATOM 775 C CA . VAL A 1 99 ? -7.798 -1.884 5.099 1.00 91.62 99 VAL A CA 1
ATOM 776 C C . VAL A 1 99 ? -7.174 -1.344 3.821 1.00 91.62 99 VAL A C 1
ATOM 778 O O . VAL A 1 99 ? -6.417 -0.378 3.857 1.00 91.62 99 VAL A O 1
ATOM 781 N N . PHE A 1 100 ? -7.493 -1.958 2.684 1.00 92.00 100 PHE A N 1
ATOM 782 C CA . PHE A 1 100 ? -7.145 -1.419 1.373 1.00 92.00 100 PHE A CA 1
ATOM 783 C C . PHE A 1 100 ? -8.332 -0.650 0.799 1.00 92.00 100 PHE A C 1
ATOM 785 O O . PHE A 1 100 ? -9.377 -1.242 0.515 1.00 92.00 100 PHE A O 1
ATOM 792 N N . PHE A 1 101 ? -8.146 0.653 0.608 1.00 91.00 101 PHE A N 1
ATOM 793 C CA . PHE A 1 101 ? -9.042 1.520 -0.145 1.00 91.00 101 PHE A CA 1
ATOM 794 C C . PHE A 1 101 ? -8.600 1.486 -1.598 1.00 91.00 101 PHE A C 1
ATOM 796 O O . PHE A 1 101 ? -7.708 2.213 -2.023 1.00 91.00 101 PHE A O 1
ATOM 803 N N . GLY A 1 102 ? -9.164 0.531 -2.325 1.00 89.00 102 GLY A N 1
ATOM 804 C CA . GLY A 1 102 ? -8.808 0.271 -3.705 1.00 89.00 102 GLY A CA 1
ATOM 805 C C . GLY A 1 102 ? -9.762 0.932 -4.688 1.00 89.00 102 GLY A C 1
ATOM 806 O O . GLY A 1 102 ? -10.828 1.422 -4.307 1.00 89.00 102 GLY A O 1
ATOM 807 N N . PRO A 1 103 ? -9.412 0.872 -5.972 1.00 85.62 103 PRO A N 1
ATOM 808 C CA . PRO A 1 103 ? -10.309 1.308 -7.020 1.00 85.62 103 PRO A CA 1
ATOM 809 C C . PRO A 1 103 ? -11.572 0.468 -7.099 1.00 85.62 103 PRO A C 1
ATOM 811 O O . PRO A 1 103 ? -11.538 -0.737 -6.833 1.00 85.62 103 PRO A O 1
ATOM 814 N N . VAL A 1 104 ? -12.669 1.116 -7.502 1.00 81.12 104 VAL A N 1
ATOM 815 C CA . VAL A 1 104 ? -13.942 0.449 -7.814 1.00 81.12 104 VAL A CA 1
ATOM 816 C C . VAL A 1 104 ? -13.739 -0.591 -8.912 1.00 81.12 104 VAL A C 1
ATOM 818 O O . VAL A 1 104 ? -14.145 -1.744 -8.749 1.00 81.12 104 VAL A O 1
ATOM 821 N N . ASP A 1 105 ? -13.039 -0.200 -9.974 1.00 79.69 105 ASP A N 1
ATOM 822 C CA . ASP A 1 105 ? -12.683 -1.077 -11.079 1.00 79.69 105 ASP A CA 1
ATOM 823 C C . ASP A 1 105 ? -11.378 -1.816 -10.780 1.00 79.69 105 ASP A C 1
ATOM 825 O O . ASP A 1 105 ? -10.393 -1.238 -10.322 1.00 79.69 105 ASP A O 1
ATOM 829 N N . LYS A 1 106 ? -11.366 -3.130 -11.018 1.00 71.75 106 LYS A N 1
ATOM 830 C CA . LYS A 1 106 ? -10.156 -3.944 -10.814 1.00 71.75 106 LYS A CA 1
ATOM 831 C C . LYS A 1 106 ? -9.081 -3.638 -11.855 1.00 71.75 106 LYS A C 1
ATOM 833 O O . LYS A 1 106 ? -7.901 -3.697 -11.521 1.00 71.75 106 LYS A O 1
ATOM 838 N N . ASP A 1 107 ? -9.509 -3.297 -13.065 1.00 76.44 107 ASP A N 1
ATOM 839 C CA . ASP A 1 107 ? -8.650 -3.011 -14.205 1.00 76.44 107 ASP A CA 1
ATOM 840 C C . ASP A 1 107 ? -8.631 -1.500 -14.433 1.00 76.44 107 ASP A C 1
ATOM 842 O O . ASP A 1 107 ? -9.466 -0.945 -15.143 1.00 76.44 107 ASP A O 1
ATOM 846 N N . ILE A 1 108 ? -7.692 -0.822 -13.773 1.00 77.38 108 ILE A N 1
ATOM 847 C CA . ILE A 1 108 ? -7.425 0.592 -14.031 1.00 77.38 108 ILE A CA 1
ATOM 848 C C . ILE A 1 108 ? -6.309 0.710 -15.054 1.00 77.38 108 ILE A C 1
ATOM 850 O O . ILE A 1 108 ? -5.178 0.287 -14.808 1.00 77.38 108 ILE A O 1
ATOM 854 N N . GLU A 1 109 ? -6.609 1.371 -16.168 1.00 77.19 109 GLU A N 1
ATOM 855 C CA . GLU A 1 109 ? -5.575 1.912 -17.038 1.00 77.19 109 GLU A CA 1
ATOM 856 C C . GLU A 1 109 ? -5.068 3.233 -16.457 1.00 77.19 109 GLU A C 1
ATOM 858 O O . GLU A 1 109 ? -5.817 4.197 -16.308 1.00 77.19 109 GLU A O 1
ATOM 863 N N . LEU A 1 110 ? -3.779 3.275 -16.120 1.00 75.62 110 LEU A N 1
ATOM 864 C CA . LEU A 1 110 ? -3.112 4.527 -15.780 1.00 75.62 110 LEU A CA 1
ATOM 865 C C . LEU A 1 110 ? -2.981 5.402 -17.031 1.00 75.62 110 LEU A C 1
ATOM 867 O O . LEU A 1 110 ? -2.865 4.890 -18.148 1.00 75.62 110 LEU A O 1
ATOM 871 N N . GLU A 1 111 ? -2.944 6.719 -16.832 1.00 75.81 111 GLU A N 1
ATOM 872 C CA . GLU A 1 111 ? -2.765 7.676 -17.921 1.00 75.81 111 GLU A CA 1
ATOM 873 C C . GLU A 1 111 ? -1.512 7.341 -18.751 1.00 75.81 111 GLU A C 1
ATOM 875 O O . GLU A 1 111 ? -0.403 7.175 -18.228 1.00 75.81 111 GLU A O 1
ATOM 880 N N . LYS A 1 112 ? -1.704 7.203 -20.067 1.00 74.12 112 LYS A N 1
ATOM 881 C CA . LYS A 1 112 ? -0.630 6.898 -21.015 1.00 74.12 112 LYS A CA 1
ATOM 882 C C . LYS A 1 112 ? 0.069 8.195 -21.394 1.00 74.12 112 LYS A C 1
ATOM 884 O O . LYS A 1 112 ? -0.532 9.068 -22.012 1.00 74.12 112 LYS A O 1
ATOM 889 N N . HIS A 1 113 ? 1.357 8.294 -21.088 1.00 69.06 113 HIS A N 1
ATOM 890 C CA . HIS A 1 113 ? 2.187 9.395 -21.566 1.00 69.06 113 HIS A CA 1
ATOM 891 C C . HIS A 1 113 ? 2.932 8.976 -22.833 1.00 69.06 113 HIS A C 1
ATOM 893 O O . HIS A 1 113 ? 3.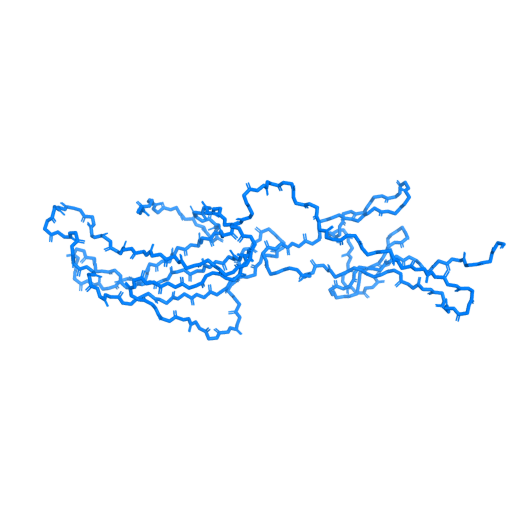730 8.039 -22.811 1.00 69.06 113 HIS A O 1
ATOM 899 N N . LEU A 1 114 ? 2.677 9.683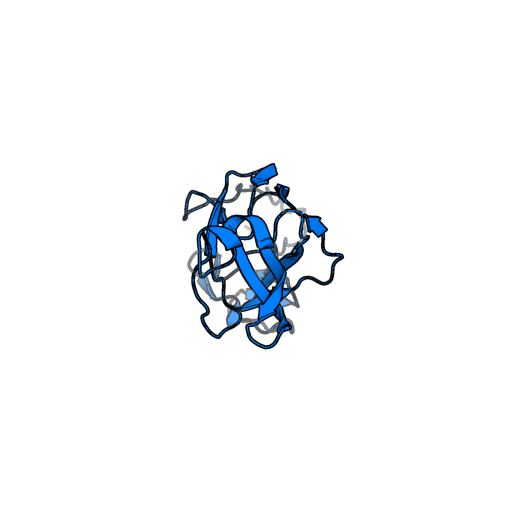 -23.933 1.00 72.81 114 LEU A N 1
ATOM 900 C CA . LEU A 1 114 ? 3.454 9.560 -25.162 1.00 72.81 114 LEU A CA 1
ATOM 901 C C . LEU A 1 114 ? 4.646 10.514 -25.081 1.00 72.81 114 LEU A C 1
ATOM 903 O O . LEU A 1 114 ? 4.472 11.721 -24.920 1.00 72.81 114 LEU A O 1
ATOM 907 N N . ILE A 1 115 ? 5.854 9.965 -25.180 1.00 68.00 115 ILE A N 1
ATOM 908 C CA . ILE A 1 115 ? 7.096 10.738 -25.203 1.00 68.00 115 ILE A CA 1
ATOM 909 C C . ILE A 1 115 ? 7.664 10.630 -26.616 1.00 68.00 115 ILE A C 1
ATOM 911 O O . ILE A 1 115 ? 8.023 9.540 -27.057 1.00 68.00 115 ILE A O 1
ATOM 915 N N . ASN A 1 116 ? 7.734 11.756 -27.325 1.00 65.44 116 ASN A N 1
ATOM 916 C CA . ASN A 1 116 ? 8.400 11.828 -28.623 1.00 65.44 116 ASN A CA 1
ATOM 917 C C . ASN A 1 116 ? 9.910 11.930 -28.389 1.00 65.44 116 ASN A C 1
ATOM 919 O O . ASN A 1 116 ? 10.366 12.896 -27.783 1.00 65.44 116 ASN A O 1
ATOM 923 N N . ILE A 1 117 ? 10.667 10.937 -28.853 1.00 63.81 117 ILE A N 1
ATOM 924 C CA . ILE A 1 117 ? 12.131 10.895 -28.749 1.00 63.81 117 ILE A CA 1
ATOM 925 C C . ILE A 1 117 ? 12.713 11.285 -30.115 1.00 63.81 117 ILE A C 1
ATOM 927 O O . ILE A 1 117 ? 12.295 10.742 -31.139 1.00 63.81 117 ILE A O 1
ATOM 931 N N . THR A 1 118 ? 13.659 12.226 -30.145 1.00 64.62 118 THR A N 1
ATOM 932 C CA . THR A 1 118 ? 14.368 12.672 -31.357 1.00 64.62 118 THR A CA 1
ATOM 933 C C . THR A 1 118 ? 15.825 12.198 -31.363 1.00 64.62 118 THR A C 1
ATOM 935 O O . THR A 1 118 ? 16.372 11.817 -30.335 1.00 64.62 118 THR A O 1
ATOM 938 N N . ALA A 1 119 ? 16.500 12.251 -32.515 1.00 60.69 119 ALA A N 1
ATOM 939 C CA . ALA A 1 119 ? 17.909 11.848 -32.638 1.00 60.69 119 ALA A CA 1
ATOM 940 C C . ALA A 1 119 ? 18.897 12.720 -31.828 1.00 60.69 119 ALA A C 1
ATOM 942 O O . ALA A 1 119 ? 20.036 12.312 -31.614 1.00 60.69 119 ALA A O 1
ATOM 943 N N . ALA A 1 120 ? 18.477 13.912 -31.383 1.00 62.69 120 ALA A N 1
ATOM 944 C CA . ALA A 1 120 ? 19.264 14.777 -30.501 1.00 62.69 120 ALA A CA 1
ATOM 945 C C . ALA A 1 120 ? 19.137 14.386 -29.015 1.00 62.69 120 ALA A C 1
ATOM 947 O O . ALA A 1 120 ? 19.971 14.779 -28.196 1.00 62.69 120 ALA A O 1
ATOM 948 N N . ASP A 1 121 ? 18.129 13.580 -28.673 1.00 58.59 121 ASP A N 1
ATOM 949 C CA . ASP A 1 121 ? 17.939 13.008 -27.348 1.00 58.59 121 ASP A CA 1
ATOM 950 C C . ASP A 1 121 ? 18.833 11.757 -27.226 1.00 58.59 121 ASP A C 1
ATOM 952 O O . ASP A 1 121 ? 18.425 10.635 -27.526 1.00 58.59 121 ASP A O 1
ATOM 956 N N . VAL A 1 122 ? 20.100 11.973 -26.844 1.00 58.75 122 VAL A N 1
ATOM 957 C CA . VAL A 1 122 ? 21.122 10.970 -26.443 1.00 58.75 122 VAL A CA 1
ATOM 958 C C . VAL A 1 122 ? 20.466 9.744 -25.776 1.00 58.75 122 VAL A C 1
ATOM 960 O O . VAL A 1 122 ? 19.533 9.931 -24.995 1.00 58.75 122 VAL A O 1
ATOM 963 N N . PRO A 1 123 ? 20.917 8.499 -26.049 1.00 62.06 123 PRO A N 1
ATOM 964 C CA . PRO A 1 123 ? 20.016 7.376 -26.272 1.00 62.06 123 PRO A CA 1
ATOM 965 C C . PRO A 1 123 ? 19.101 7.172 -25.059 1.00 62.06 123 PRO A C 1
ATOM 967 O O . PRO A 1 123 ? 19.526 6.714 -23.993 1.00 62.06 123 PRO A O 1
ATOM 970 N N . TYR A 1 124 ? 17.847 7.597 -25.215 1.00 65.25 124 TYR A N 1
ATOM 971 C CA . TYR A 1 124 ? 16.880 7.655 -24.130 1.00 65.25 124 TYR A CA 1
ATOM 972 C C . TYR A 1 124 ? 16.745 6.268 -23.501 1.00 65.25 124 TYR A C 1
ATOM 974 O O . TYR A 1 124 ? 16.305 5.310 -24.142 1.00 65.25 124 TYR A O 1
ATOM 982 N N . GLN A 1 125 ? 17.158 6.148 -22.240 1.00 74.69 125 GLN A N 1
ATOM 983 C CA . GLN A 1 125 ? 16.991 4.913 -21.495 1.00 74.69 125 GLN A CA 1
ATOM 984 C C . GLN A 1 125 ? 15.611 4.932 -20.841 1.00 74.69 125 GLN A C 1
ATOM 986 O O . GLN A 1 125 ? 15.396 5.630 -19.846 1.00 74.69 125 GLN A O 1
ATOM 991 N N . LEU A 1 126 ? 14.674 4.164 -21.406 1.00 81.44 126 LEU A N 1
ATOM 992 C CA . LEU A 1 126 ? 13.347 3.990 -20.820 1.00 81.44 126 LEU A CA 1
ATOM 993 C C . LEU A 1 126 ? 13.500 3.459 -19.393 1.00 81.44 126 LEU A C 1
ATOM 995 O O . LEU A 1 126 ? 14.187 2.460 -19.159 1.00 81.44 126 LEU A O 1
ATOM 999 N N . ARG A 1 127 ? 12.862 4.146 -18.444 1.00 86.25 127 ARG A N 1
ATOM 1000 C CA . ARG A 1 127 ? 12.904 3.806 -17.024 1.00 86.25 127 ARG A CA 1
ATOM 1001 C C . ARG A 1 127 ? 11.510 3.817 -16.419 1.00 86.25 127 ARG A C 1
ATOM 1003 O O . ARG A 1 127 ? 10.744 4.757 -16.624 1.00 86.25 127 ARG A O 1
ATOM 1010 N N . CYS A 1 128 ? 11.216 2.801 -15.623 1.00 86.44 128 CYS A N 1
ATOM 1011 C CA . CYS A 1 128 ? 9.993 2.693 -14.841 1.00 86.44 128 CYS A CA 1
ATOM 1012 C C . CYS A 1 128 ? 10.356 2.458 -13.375 1.00 86.44 128 CYS A C 1
ATOM 1014 O O . CYS A 1 128 ? 11.250 1.674 -13.066 1.00 86.44 128 CYS A O 1
ATOM 1016 N N . SER A 1 129 ? 9.668 3.141 -12.467 1.00 89.81 129 SER A N 1
ATOM 1017 C CA . SER A 1 129 ? 9.834 2.922 -11.030 1.00 89.81 129 SER A CA 1
ATOM 1018 C C . SER A 1 129 ? 9.078 1.662 -10.602 1.00 89.81 129 SER A C 1
ATOM 1020 O O . SER A 1 129 ? 7.908 1.482 -10.949 1.00 89.81 129 SER A O 1
ATOM 1022 N N . TYR A 1 130 ? 9.747 0.797 -9.841 1.00 88.00 130 TYR A N 1
ATOM 1023 C CA . TYR A 1 130 ? 9.162 -0.400 -9.245 1.00 88.00 130 TYR A CA 1
ATOM 1024 C C . TYR A 1 130 ? 8.132 -0.049 -8.165 1.00 88.00 130 TYR A C 1
ATOM 1026 O O . TYR A 1 130 ? 7.133 -0.753 -8.016 1.00 88.00 130 TYR A O 1
ATOM 1034 N N . THR A 1 131 ? 8.345 1.060 -7.453 1.00 87.88 131 THR A N 1
ATOM 1035 C CA . THR A 1 131 ? 7.525 1.526 -6.325 1.00 87.88 131 THR A CA 1
ATOM 1036 C C . THR A 1 131 ? 6.752 2.819 -6.596 1.00 87.88 131 THR A C 1
ATOM 1038 O O . THR A 1 131 ? 6.430 3.544 -5.659 1.00 87.88 131 THR A O 1
ATOM 1041 N N . LYS A 1 132 ? 6.382 3.091 -7.859 1.00 88.06 132 LYS A N 1
ATOM 1042 C CA . LYS A 1 132 ? 5.668 4.324 -8.263 1.00 88.06 132 LYS A CA 1
ATOM 1043 C C . LYS A 1 132 ? 4.418 4.621 -7.419 1.00 88.06 132 LYS A C 1
ATOM 1045 O O . LYS A 1 132 ? 4.061 5.782 -7.249 1.00 88.06 132 LYS A O 1
ATOM 1050 N N . LEU A 1 133 ? 3.740 3.582 -6.937 1.00 89.56 133 LEU A N 1
ATOM 1051 C CA . LEU A 1 133 ? 2.519 3.673 -6.139 1.00 89.56 133 LEU A CA 1
ATOM 1052 C C . LEU A 1 133 ? 2.777 3.111 -4.741 1.00 89.56 133 LEU A C 1
ATOM 1054 O O . LEU A 1 133 ? 3.482 2.117 -4.595 1.00 89.56 133 LEU A O 1
ATOM 1058 N N . ASP A 1 134 ? 2.183 3.686 -3.699 1.00 91.69 134 ASP A N 1
ATOM 1059 C CA . ASP A 1 134 ? 2.344 3.164 -2.334 1.00 91.69 134 ASP A CA 1
ATOM 1060 C C . ASP A 1 134 ? 1.579 1.845 -2.137 1.00 91.69 134 ASP A C 1
ATOM 1062 O O . ASP A 1 134 ? 2.079 0.929 -1.496 1.00 91.69 134 ASP A O 1
ATOM 1066 N N . TYR A 1 135 ? 0.420 1.681 -2.773 1.00 89.81 135 TYR A N 1
ATOM 1067 C CA . TYR A 1 135 ? -0.461 0.510 -2.642 1.00 89.81 135 TYR A CA 1
ATOM 1068 C C . TYR A 1 135 ? -0.209 -0.607 -3.671 1.00 89.81 135 TYR A C 1
ATOM 1070 O O . TYR A 1 135 ? -0.870 -1.644 -3.630 1.00 89.81 135 TYR A O 1
ATOM 1078 N N . ALA A 1 136 ? 0.716 -0.410 -4.611 1.00 89.12 136 ALA A N 1
ATOM 1079 C CA . ALA A 1 136 ? 1.016 -1.364 -5.676 1.00 89.12 136 ALA A CA 1
ATOM 1080 C C . ALA A 1 136 ? 2.503 -1.331 -6.045 1.00 89.12 136 ALA A C 1
ATOM 1082 O O . ALA A 1 136 ? 3.218 -0.393 -5.710 1.00 89.12 136 ALA A O 1
ATOM 1083 N N . TYR A 1 137 ? 2.974 -2.351 -6.756 1.00 89.81 137 TYR A N 1
ATOM 1084 C CA . TYR A 1 137 ? 4.336 -2.392 -7.281 1.00 89.81 137 TYR A CA 1
ATOM 1085 C C . TYR A 1 137 ? 4.343 -2.952 -8.701 1.00 89.81 137 TYR A C 1
ATOM 1087 O O . TYR A 1 137 ? 3.433 -3.681 -9.102 1.00 89.81 137 TYR A O 1
ATOM 1095 N N . LEU A 1 138 ? 5.381 -2.612 -9.462 1.00 90.19 138 LEU A N 1
ATOM 1096 C CA . LEU A 1 138 ? 5.546 -3.068 -10.837 1.00 90.19 138 LEU A CA 1
ATOM 1097 C C . LEU A 1 138 ? 5.873 -4.565 -10.860 1.00 90.19 138 LEU A C 1
ATOM 1099 O O . LEU A 1 138 ? 6.965 -4.981 -10.478 1.00 90.19 138 LEU A O 1
ATOM 1103 N N . TYR A 1 139 ? 4.914 -5.379 -11.291 1.00 89.94 139 TYR A N 1
ATOM 1104 C CA . TYR A 1 139 ? 5.072 -6.832 -11.332 1.00 89.94 139 TYR A CA 1
ATOM 1105 C C . TYR A 1 139 ? 5.867 -7.299 -12.558 1.00 89.94 139 TYR A C 1
ATOM 1107 O O . TYR A 1 139 ? 6.788 -8.111 -12.442 1.00 89.94 139 TYR A O 1
ATOM 1115 N N . GLU A 1 140 ? 5.532 -6.751 -13.722 1.00 91.81 140 GLU A N 1
ATOM 1116 C CA . GLU A 1 140 ? 6.040 -7.166 -15.026 1.00 91.81 140 GLU A CA 1
ATOM 1117 C C . GLU A 1 140 ? 6.215 -5.946 -15.932 1.00 91.81 140 GLU A C 1
ATOM 1119 O O . GLU A 1 140 ? 5.472 -4.968 -15.826 1.00 91.81 140 GLU A O 1
ATOM 1124 N N . VAL A 1 141 ? 7.209 -6.012 -16.813 1.00 90.31 141 VAL A N 1
ATOM 1125 C CA . VAL A 1 141 ? 7.408 -5.059 -17.905 1.00 90.31 141 VAL A CA 1
ATOM 1126 C C . VAL A 1 141 ? 7.449 -5.802 -19.232 1.00 90.31 141 VAL A C 1
ATOM 1128 O O . VAL A 1 141 ? 7.973 -6.912 -19.315 1.00 90.31 141 VAL A O 1
ATOM 1131 N N . LYS A 1 142 ? 6.911 -5.171 -20.274 1.00 89.62 142 LYS A N 1
ATOM 1132 C CA . LYS A 1 142 ? 6.926 -5.684 -21.641 1.00 89.62 142 LYS A CA 1
ATOM 1133 C C . LYS A 1 142 ? 7.510 -4.633 -22.579 1.00 89.62 142 LYS A C 1
ATOM 1135 O O . LYS A 1 142 ? 7.111 -3.471 -22.512 1.00 89.62 142 LYS A O 1
ATOM 1140 N N . ALA A 1 143 ? 8.426 -5.050 -23.445 1.00 86.31 143 ALA A N 1
ATOM 1141 C CA . ALA A 1 143 ? 8.955 -4.251 -24.545 1.00 86.31 143 ALA A CA 1
ATOM 1142 C C . ALA A 1 143 ? 8.969 -5.122 -25.805 1.00 86.31 143 ALA A C 1
ATOM 1144 O O . ALA A 1 143 ? 9.594 -6.181 -25.808 1.00 86.31 143 ALA A O 1
ATOM 1145 N N . ASP A 1 144 ? 8.257 -4.694 -26.848 1.00 83.81 144 ASP A N 1
ATOM 1146 C CA . ASP A 1 144 ? 7.998 -5.492 -28.052 1.00 83.81 144 ASP A CA 1
ATOM 1147 C C . ASP A 1 144 ? 7.474 -6.900 -27.696 1.00 83.81 144 ASP A C 1
ATOM 1149 O O . ASP A 1 144 ? 6.423 -7.027 -27.059 1.00 83.81 144 ASP A O 1
ATOM 1153 N N . ASP A 1 145 ? 8.213 -7.950 -28.057 1.00 85.94 145 ASP A N 1
ATOM 1154 C CA . ASP A 1 145 ? 7.888 -9.351 -27.762 1.00 85.94 145 ASP A CA 1
ATOM 1155 C C . ASP A 1 145 ? 8.547 -9.876 -26.471 1.00 85.94 145 ASP A C 1
ATOM 1157 O O . ASP A 1 145 ? 8.311 -11.016 -26.068 1.00 85.94 145 ASP A O 1
ATOM 1161 N N . GLU A 1 146 ? 9.364 -9.063 -25.795 1.00 87.25 146 GLU A N 1
ATOM 1162 C CA . GLU A 1 146 ? 10.054 -9.451 -24.566 1.00 87.25 146 GLU A CA 1
ATOM 1163 C C . GLU A 1 146 ? 9.233 -9.073 -23.331 1.00 87.25 146 GLU A C 1
ATOM 1165 O O . GLU A 1 146 ? 8.842 -7.920 -23.139 1.00 87.25 146 GLU A O 1
ATOM 1170 N N . VAL A 1 147 ? 9.004 -10.057 -22.463 1.00 92.75 147 VAL A N 1
ATOM 1171 C CA . VAL A 1 147 ? 8.284 -9.908 -21.196 1.00 92.75 147 VAL A CA 1
ATOM 1172 C C . VAL A 1 147 ? 9.224 -10.259 -20.048 1.00 92.75 147 VAL A C 1
ATOM 1174 O O . VAL A 1 147 ? 9.873 -11.307 -20.064 1.00 92.75 147 VAL A O 1
ATOM 1177 N N . MET A 1 148 ? 9.291 -9.393 -19.041 1.00 92.56 148 MET A N 1
ATOM 1178 C CA . MET A 1 148 ? 10.191 -9.535 -17.903 1.00 92.56 148 MET A CA 1
ATOM 1179 C C . MET A 1 148 ? 9.451 -9.330 -16.582 1.00 92.56 148 MET A C 1
ATOM 1181 O O . MET A 1 148 ? 9.015 -8.227 -16.250 1.00 92.56 148 MET A O 1
ATOM 1185 N N . GLU A 1 149 ? 9.380 -10.387 -15.774 1.00 93.00 149 GLU A N 1
ATOM 1186 C CA . GLU A 1 149 ? 8.946 -10.287 -14.379 1.00 93.00 149 GLU A CA 1
ATOM 1187 C C . GLU A 1 149 ? 10.005 -9.530 -13.566 1.00 93.00 149 GLU A C 1
ATOM 1189 O O . GLU A 1 149 ? 11.131 -10.002 -13.394 1.00 93.00 149 GLU A O 1
ATOM 1194 N N . VAL A 1 150 ? 9.641 -8.382 -12.992 1.00 91.06 150 VAL A N 1
ATOM 1195 C CA . VAL A 1 150 ? 10.606 -7.469 -12.354 1.00 91.06 150 VAL A CA 1
ATOM 1196 C C . VAL A 1 150 ? 11.303 -8.098 -11.146 1.00 91.06 150 VAL A C 1
ATOM 1198 O O . VAL A 1 150 ? 12.455 -7.779 -10.858 1.00 91.06 150 VAL A O 1
ATOM 1201 N N . LYS A 1 151 ? 10.655 -9.047 -10.460 1.00 88.88 151 LYS A N 1
ATOM 1202 C CA . LYS A 1 151 ? 11.260 -9.796 -9.342 1.00 88.88 151 LYS A CA 1
ATOM 1203 C C . LYS A 1 151 ? 12.474 -10.647 -9.749 1.00 88.88 151 LYS A C 1
ATOM 1205 O O . LYS A 1 151 ? 13.227 -11.055 -8.872 1.00 88.88 151 LYS A O 1
ATOM 1210 N N . LYS A 1 152 ? 12.636 -10.958 -11.044 1.00 91.25 152 LYS A N 1
ATOM 1211 C CA . LYS A 1 152 ? 13.785 -11.715 -11.574 1.00 91.25 152 LYS A CA 1
ATOM 1212 C C . LYS A 1 152 ? 15.016 -10.827 -11.783 1.00 91.25 152 LYS A C 1
ATOM 1214 O O . LYS A 1 152 ? 16.111 -11.352 -11.946 1.00 91.25 152 LYS A O 1
ATOM 1219 N N . LEU A 1 153 ? 14.846 -9.503 -11.773 1.00 91.94 153 LEU A N 1
ATOM 1220 C CA . LEU A 1 153 ? 15.935 -8.543 -11.919 1.00 91.94 153 LEU A CA 1
ATOM 1221 C C . LEU A 1 153 ? 16.561 -8.248 -10.552 1.00 91.94 153 LEU A C 1
ATOM 1223 O O . LEU A 1 153 ? 15.882 -7.766 -9.640 1.00 91.94 153 LEU A O 1
ATOM 1227 N N . ALA A 1 154 ? 17.864 -8.501 -10.426 1.00 91.69 154 ALA A N 1
ATOM 1228 C CA . ALA A 1 154 ? 18.634 -8.079 -9.262 1.00 91.69 154 ALA A CA 1
ATOM 1229 C C . ALA A 1 154 ? 18.700 -6.545 -9.187 1.00 91.69 154 ALA A C 1
ATOM 1231 O O . ALA A 1 154 ? 18.664 -5.858 -10.205 1.00 91.69 154 ALA A O 1
ATOM 1232 N N . THR A 1 155 ? 18.771 -5.993 -7.974 1.00 91.19 155 THR A N 1
ATOM 1233 C CA . THR A 1 155 ? 18.767 -4.537 -7.733 1.00 91.19 155 THR A CA 1
ATOM 1234 C C . THR A 1 155 ? 20.132 -3.871 -7.918 1.00 91.19 155 THR A C 1
ATOM 1236 O O . THR A 1 155 ? 20.242 -2.656 -7.752 1.00 91.19 155 THR A O 1
ATOM 1239 N N . ASP A 1 156 ? 21.169 -4.654 -8.207 1.00 92.50 156 ASP A N 1
ATOM 1240 C CA . ASP A 1 156 ? 22.572 -4.246 -8.343 1.00 92.50 156 ASP A CA 1
ATOM 1241 C C . ASP A 1 156 ? 22.929 -3.728 -9.747 1.00 92.50 156 ASP A C 1
ATOM 1243 O O . ASP A 1 156 ? 24.058 -3.309 -9.990 1.00 92.50 156 ASP A O 1
ATOM 1247 N N . GLY A 1 157 ? 21.965 -3.714 -10.670 1.00 89.50 157 GLY A N 1
ATOM 1248 C CA . GLY A 1 157 ? 22.170 -3.300 -12.053 1.00 89.50 157 GLY A CA 1
ATOM 1249 C C . GLY A 1 157 ? 22.556 -4.432 -13.001 1.00 89.50 157 GLY A C 1
ATOM 1250 O O . GLY A 1 157 ? 22.818 -4.135 -14.170 1.00 89.50 157 GLY A O 1
ATOM 1251 N N . ALA A 1 158 ? 22.565 -5.692 -12.548 1.00 92.12 158 ALA A N 1
ATOM 1252 C CA . ALA A 1 158 ? 22.778 -6.838 -13.423 1.00 92.12 158 ALA A CA 1
ATOM 1253 C C . ALA A 1 158 ? 21.754 -6.859 -14.570 1.00 92.12 158 ALA A C 1
ATOM 1255 O O . ALA A 1 158 ? 20.560 -6.596 -14.390 1.00 92.12 158 ALA A O 1
ATOM 1256 N N . VAL A 1 159 ? 22.247 -7.160 -15.770 1.00 91.88 159 VAL A N 1
ATOM 1257 C CA . VAL A 1 159 ? 21.448 -7.192 -16.997 1.00 91.88 159 VAL A CA 1
ATOM 1258 C C . VAL A 1 159 ? 20.877 -8.592 -17.195 1.00 91.88 159 VAL A C 1
ATOM 1260 O O . VAL A 1 159 ? 21.605 -9.581 -17.121 1.00 91.88 159 VAL A O 1
ATOM 1263 N N . VAL A 1 160 ? 19.580 -8.666 -17.485 1.00 90.75 160 VAL A N 1
ATOM 1264 C CA . VAL A 1 160 ? 18.868 -9.889 -17.866 1.00 90.75 160 VAL A CA 1
ATOM 1265 C C . VAL A 1 160 ? 18.052 -9.580 -19.119 1.00 90.75 160 VAL A C 1
ATOM 1267 O O . VAL A 1 160 ? 17.125 -8.771 -19.080 1.00 90.75 160 VAL A O 1
ATOM 1270 N N . GLY A 1 161 ? 18.409 -10.204 -20.243 1.00 88.44 161 GLY A N 1
ATOM 1271 C CA . GLY A 1 161 ? 17.831 -9.849 -21.542 1.00 88.44 161 GLY A CA 1
ATOM 1272 C C . GLY A 1 161 ? 18.149 -8.396 -21.900 1.00 88.44 161 GLY A C 1
ATOM 1273 O O . GLY A 1 161 ? 19.298 -7.967 -21.786 1.00 88.44 161 GLY A O 1
ATOM 1274 N N . ASN A 1 162 ? 17.132 -7.628 -22.290 1.00 90.56 162 ASN A N 1
ATOM 1275 C CA . ASN A 1 162 ? 17.276 -6.190 -22.543 1.00 90.56 162 ASN A CA 1
ATOM 1276 C C . ASN A 1 162 ? 16.939 -5.316 -21.319 1.00 90.56 162 ASN A C 1
ATOM 1278 O O . ASN A 1 162 ? 16.868 -4.091 -21.441 1.00 90.56 162 ASN A O 1
ATOM 1282 N N . PHE A 1 163 ? 16.729 -5.919 -20.145 1.00 92.44 163 PHE A N 1
ATOM 1283 C CA . PHE A 1 163 ? 16.323 -5.220 -18.929 1.00 92.44 163 PHE A CA 1
ATOM 1284 C C . PHE A 1 163 ? 17.4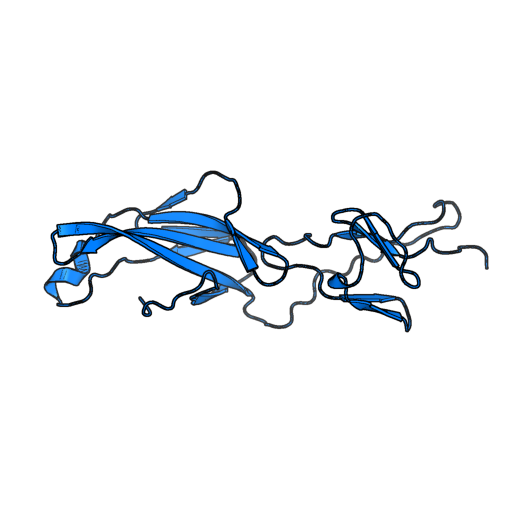05 -5.269 -17.851 1.00 92.44 163 PHE A C 1
ATOM 1286 O O . PHE A 1 163 ? 18.174 -6.221 -17.738 1.00 92.44 163 PHE A O 1
ATOM 1293 N N . ARG A 1 164 ? 17.438 -4.246 -16.999 1.00 93.00 164 ARG A N 1
ATOM 1294 C CA . ARG A 1 164 ? 18.193 -4.252 -15.738 1.00 93.00 164 ARG A CA 1
ATOM 1295 C C . ARG A 1 164 ? 17.431 -3.490 -14.670 1.00 93.00 164 ARG A C 1
ATOM 1297 O O . ARG A 1 164 ? 16.614 -2.628 -14.990 1.00 93.00 164 ARG A O 1
ATOM 1304 N N . ARG A 1 165 ? 17.730 -3.749 -13.400 1.00 92.38 165 ARG A N 1
ATOM 1305 C CA . ARG A 1 165 ? 17.160 -2.991 -12.285 1.00 92.38 165 ARG A CA 1
ATOM 1306 C C . ARG A 1 165 ? 18.266 -2.404 -11.419 1.00 92.38 165 ARG A C 1
ATOM 1308 O O . ARG A 1 165 ? 19.170 -3.111 -11.002 1.00 92.38 165 ARG A O 1
ATOM 1315 N N . SER A 1 166 ? 18.188 -1.108 -11.142 1.00 91.88 166 SER A N 1
ATOM 1316 C CA . SER A 1 166 ? 19.099 -0.411 -10.232 1.00 91.88 166 SER A CA 1
ATOM 1317 C C . SER A 1 166 ? 18.276 0.226 -9.120 1.00 91.88 166 SER A C 1
ATOM 1319 O O . SER A 1 166 ? 17.546 1.194 -9.343 1.00 91.88 166 SER A O 1
ATOM 1321 N N . GLY A 1 167 ? 18.325 -0.383 -7.934 1.00 90.94 167 GLY A N 1
ATOM 1322 C CA . GLY A 1 167 ? 17.453 -0.020 -6.820 1.00 90.94 167 GLY A CA 1
ATOM 1323 C C . GLY A 1 167 ? 15.972 -0.125 -7.196 1.00 90.94 167 GLY A C 1
ATOM 1324 O O . GLY A 1 167 ? 15.449 -1.215 -7.443 1.00 90.94 167 GLY A O 1
ATOM 1325 N N . ASP A 1 168 ? 15.291 1.016 -7.231 1.00 90.44 168 ASP A N 1
ATOM 1326 C CA . ASP A 1 168 ? 13.874 1.107 -7.587 1.00 90.44 168 ASP A CA 1
ATOM 1327 C C . ASP A 1 168 ? 13.616 1.200 -9.100 1.00 90.44 168 ASP A C 1
ATOM 1329 O O . ASP A 1 168 ? 12.507 0.956 -9.562 1.00 90.44 168 ASP A O 1
ATOM 1333 N N . LEU A 1 169 ? 14.626 1.533 -9.901 1.00 92.62 169 LEU A N 1
ATOM 1334 C CA . LEU A 1 169 ? 14.429 1.801 -11.320 1.00 92.62 169 LEU A CA 1
ATOM 1335 C C . LEU A 1 169 ? 14.634 0.535 -12.147 1.00 92.62 169 LEU A C 1
ATOM 1337 O O . LEU A 1 169 ? 15.712 -0.057 -12.134 1.00 92.62 169 LEU A O 1
ATOM 1341 N N . VAL A 1 170 ? 13.612 0.160 -12.909 1.00 92.25 170 VAL A N 1
ATOM 1342 C CA . VAL A 1 170 ? 13.696 -0.817 -13.996 1.00 92.25 170 VAL A CA 1
ATOM 1343 C C . VAL A 1 170 ? 14.033 -0.065 -15.272 1.00 92.25 170 VAL A C 1
ATOM 1345 O O . VAL A 1 170 ? 13.340 0.884 -15.632 1.00 92.25 170 VAL A O 1
ATOM 1348 N N . LEU A 1 171 ? 15.109 -0.469 -15.935 1.00 91.19 171 LEU A N 1
ATOM 1349 C CA . LEU A 1 171 ? 15.645 0.181 -17.123 1.00 91.19 171 LEU A CA 1
ATOM 1350 C C . LEU A 1 171 ? 15.620 -0.800 -18.293 1.00 91.19 171 LEU A C 1
ATOM 1352 O O . LEU A 1 171 ? 16.034 -1.951 -18.142 1.00 91.19 171 LEU A O 1
ATOM 1356 N N . TYR A 1 172 ? 15.184 -0.326 -19.454 1.00 89.19 172 TYR A N 1
ATOM 1357 C CA . TYR A 1 172 ? 15.360 -1.033 -20.723 1.00 89.19 172 TYR A CA 1
ATOM 1358 C C . TYR A 1 172 ? 16.692 -0.628 -21.361 1.00 89.19 172 TYR A C 1
ATOM 1360 O O . TYR A 1 172 ? 17.282 0.386 -20.975 1.00 89.19 172 TYR A O 1
ATOM 1368 N N . LYS A 1 173 ? 17.211 -1.394 -22.321 1.00 83.56 173 LYS A N 1
ATOM 1369 C CA . LYS A 1 173 ? 18.375 -0.958 -23.103 1.00 83.56 173 LYS A CA 1
ATOM 1370 C C . LYS A 1 173 ? 18.099 0.404 -23.770 1.00 83.56 173 LYS A C 1
ATOM 1372 O O . LYS A 1 173 ? 16.939 0.736 -24.022 1.00 83.56 173 LYS A O 1
ATOM 1377 N N . PRO A 1 174 ? 19.136 1.211 -24.033 1.00 74.19 174 PRO A N 1
ATOM 1378 C CA . PRO A 1 174 ? 18.955 2.460 -24.757 1.00 74.19 174 PRO A CA 1
ATOM 1379 C C . PRO A 1 174 ? 18.325 2.199 -26.132 1.00 74.19 174 PRO A C 1
ATOM 1381 O O . PRO A 1 174 ? 18.619 1.185 -26.766 1.00 74.19 174 PRO A O 1
ATOM 1384 N N . VAL A 1 175 ? 17.439 3.092 -26.573 1.00 63.97 175 VAL A N 1
ATOM 1385 C CA . VAL A 1 175 ? 16.855 3.005 -27.917 1.00 63.97 175 VAL A CA 1
ATOM 1386 C C . VAL A 1 175 ? 17.909 3.446 -28.933 1.00 63.97 175 VAL A C 1
ATOM 1388 O O . VAL A 1 175 ? 18.411 4.567 -28.854 1.00 63.97 175 VAL A O 1
ATOM 1391 N N . ASP A 1 176 ? 18.235 2.578 -29.890 1.00 59.00 176 ASP A N 1
ATOM 1392 C CA . ASP A 1 176 ? 19.089 2.934 -31.023 1.00 59.00 176 ASP A CA 1
ATOM 1393 C C . ASP A 1 176 ? 18.277 3.785 -32.013 1.00 59.00 176 ASP A C 1
ATOM 1395 O O . ASP A 1 176 ? 17.401 3.278 -32.713 1.00 59.00 176 ASP A O 1
ATOM 1399 N N . VAL A 1 177 ? 18.553 5.091 -32.073 1.00 55.50 177 VAL A N 1
ATOM 1400 C CA . VAL A 1 177 ? 17.845 6.042 -32.961 1.00 55.50 177 VAL A CA 1
ATOM 1401 C C . VAL A 1 177 ? 18.473 6.098 -34.370 1.00 55.50 177 VAL A C 1
ATOM 1403 O O . VAL A 1 177 ? 18.082 6.904 -35.207 1.00 55.50 177 VAL A O 1
ATOM 1406 N N . TYR A 1 178 ? 19.440 5.228 -34.675 1.00 52.31 178 TYR A N 1
ATOM 1407 C CA . TYR A 1 178 ? 20.064 5.154 -35.998 1.00 52.31 178 TYR A CA 1
ATOM 1408 C C . TYR A 1 178 ? 19.269 4.222 -36.929 1.00 52.31 178 TYR A C 1
ATOM 1410 O O . TYR A 1 178 ? 19.565 3.030 -37.026 1.00 52.31 178 TYR A O 1
ATOM 1418 N N . LYS A 1 179 ? 18.265 4.768 -37.623 1.00 48.22 179 LYS A N 1
ATOM 1419 C CA . LYS A 1 179 ? 17.690 4.191 -38.849 1.00 48.22 179 LYS A CA 1
ATOM 1420 C C . LYS A 1 179 ? 17.496 5.264 -39.906 1.00 48.22 179 LYS A C 1
ATOM 1422 O O . LYS A 1 179 ? 16.984 6.345 -39.546 1.00 48.22 179 LYS A O 1
#